Protein AF-0000000069346649 (afdb_homodimer)

pLDDT: mean 75.18, std 21.99, range [25.55, 97.0]

Solvent-accessible surface area (backbone atoms only — not comparable to full-atom values): 15909 Å² total; per-residue (Å²): 126,80,83,67,72,72,70,45,47,50,59,25,53,34,49,29,40,44,29,67,85,64,37,27,66,58,49,54,51,37,40,31,61,28,63,62,34,42,78,76,46,72,42,56,47,71,78,67,89,80,93,86,70,76,70,46,34,62,34,32,37,29,35,33,58,76,24,56,41,35,35,14,26,54,66,65,75,69,62,72,75,67,60,56,59,46,14,68,19,31,45,32,36,36,33,36,19,58,38,47,68,60,36,50,50,34,27,40,72,54,55,27,41,78,41,81,71,71,42,74,45,101,80,18,30,29,41,32,33,29,40,86,68,34,42,34,36,38,38,29,23,48,88,52,69,33,75,66,75,74,127,126,80,83,68,72,73,70,45,46,50,59,24,55,32,48,29,39,44,29,67,85,65,35,28,64,58,50,53,51,37,40,30,61,27,64,60,34,40,77,76,47,74,42,56,46,72,77,66,90,81,91,84,70,76,67,46,35,63,34,32,36,29,35,34,57,75,25,57,40,35,35,14,28,54,64,64,74,70,61,74,74,68,60,58,59,47,14,68,20,28,45,32,35,38,33,37,18,59,37,47,67,60,36,52,51,34,26,40,73,54,56,28,40,78,42,80,71,69,44,74,46,101,82,21,28,29,40,32,33,30,39,89,67,34,40,34,36,37,36,28,25,48,91,53,68,33,74,68,75,76,126

Secondary structure (DSSP, 8-state):
---------EEEEEEEEEESTT-HHHHHHHHHHHH--EEEEEEE----SSSSS---EEEEEEEETTEEEEEEE--S-S-S--------S-EEEEEEES-HHHHHHHHHHHT-EE-S--EEETTEEEEEEE-TTS-EEEEEESSS-------/---------EEEEEEEEEESTT-HHHHHHHHHHHH--EEEEEEE----SSSSS---EEEEEEEETTEEEEEEE--S-S-S--------S-EEEEEEES-HHHHHHHHHHHT-EE-S--EEETTEEEEEEE-TTS-EEEEEESSS-------

InterPro domains:
  IPR029068 Glyoxalase/Bleomycin resistance protein/Dihydroxybiphenyl dioxygenase [G3DSA:3.10.180.10] (10-150)
  IPR029068 Glyoxalase/Bleomycin resistance protein/Dihydroxybiphenyl dioxygenase [SSF54593] (23-141)
  IPR037523 Vicinal oxygen chelate (VOC), core domain [PS51819] (12-142)
  IPR054575 Glyoxalase At5g48480-like, C-terminal [PF22650] (94-137)
  IPR054576 Glyoxalase At5g48480-like, N-terminal [PF22656] (16-73)

Nearest PDB structures (foldseek):
  5umw-assembly2_B  TM=6.727E-01  e=2.384E-07  Streptomyces sp. CB03234
  6cky-assembly1_B  TM=6.755E-01  e=6.096E-07  Streptomyces uncialis
  2kjz-assembly1_B  TM=6.936E-01  e=1.659E-06  Agrobacterium fabrum str. C58
  1u69-assembly1_A  TM=6.963E-01  e=4.516E-06  Pseudomonas aeruginosa PAO1
  1bh5-assembly1_B  TM=5.989E-01  e=3.561E-05  Homo sapiens

Structure (mmCIF, N/CA/C/O backbone):
data_AF-0000000069346649-model_v1
#
loop_
_entity.id
_entity.type
_entity.pdbx_description
1 polymer '(wild Malaysian banana) hypothetical protein'
#
loop_
_atom_site.group_PDB
_atom_site.id
_atom_site.type_symbol
_atom_site.label_atom_id
_atom_site.label_alt_id
_atom_site.label_comp_id
_atom_site.label_asym_id
_atom_site.label_entity_id
_atom_site.label_seq_id
_atom_site.pdbx_PDB_ins_code
_atom_site.Cartn_x
_atom_site.Cartn_y
_atom_site.Cartn_z
_atom_site.occupancy
_atom_site.B_iso_or_equiv
_atom_site.auth_seq_id
_atom_site.auth_comp_id
_atom_site.auth_asym_id
_atom_site.auth_atom_id
_atom_site.pdbx_PDB_model_num
ATOM 1 N N . MET A 1 1 ? 25.672 -4.797 -25.578 1 25.55 1 MET A N 1
ATOM 2 C CA . MET A 1 1 ? 25.125 -5.742 -24.609 1 25.55 1 MET A CA 1
ATOM 3 C C . MET A 1 1 ? 23.672 -5.402 -24.281 1 25.55 1 MET A C 1
ATOM 5 O O . MET A 1 1 ? 23.328 -4.23 -24.109 1 25.55 1 MET A O 1
ATOM 9 N N . ALA A 1 2 ? 22.688 -5.988 -24.906 1 30.97 2 ALA A N 1
ATOM 10 C CA . ALA A 1 2 ? 21.266 -5.68 -24.891 1 30.97 2 ALA A CA 1
ATOM 11 C C . ALA A 1 2 ? 20.781 -5.391 -23.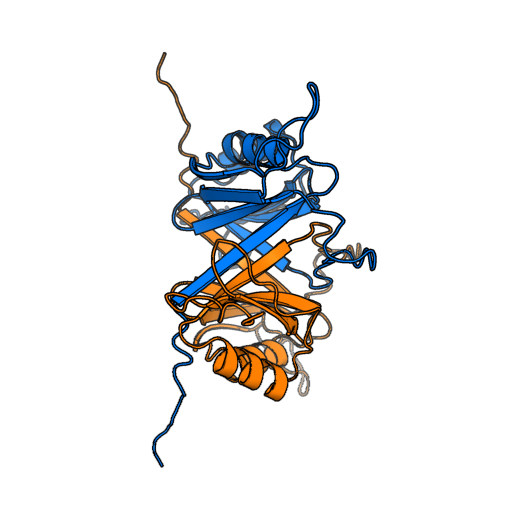484 1 30.97 2 ALA A C 1
ATOM 13 O O . ALA A 1 2 ? 21.109 -6.125 -22.547 1 30.97 2 ALA A O 1
ATOM 14 N N . ASP A 1 3 ? 21.047 -4.301 -22.969 1 33.47 3 ASP A N 1
ATOM 15 C CA . ASP A 1 3 ? 20.609 -3.76 -21.688 1 33.47 3 ASP A CA 1
ATOM 16 C C . ASP A 1 3 ? 19.25 -4.328 -21.297 1 33.47 3 ASP A C 1
ATOM 18 O O . ASP A 1 3 ? 18.219 -3.953 -21.875 1 33.47 3 ASP A O 1
ATOM 22 N N . GLU A 1 4 ? 19 -5.633 -21.547 1 37.34 4 GLU A N 1
ATOM 23 C CA . GLU A 1 4 ? 17.984 -6.66 -21.391 1 37.34 4 GLU A CA 1
ATOM 24 C C . GLU A 1 4 ? 17.141 -6.402 -20.141 1 37.34 4 GLU A C 1
ATOM 26 O O . GLU A 1 4 ? 17.5 -6.812 -19.047 1 37.34 4 GLU A O 1
ATOM 31 N N . THR A 1 5 ? 17.016 -5.242 -19.672 1 43.72 5 THR A N 1
ATOM 32 C CA . THR A 1 5 ? 16.062 -4.879 -18.625 1 43.72 5 THR A CA 1
ATOM 33 C C . THR A 1 5 ? 14.766 -5.66 -18.781 1 43.72 5 THR A C 1
ATOM 35 O O . THR A 1 5 ? 14.008 -5.438 -19.734 1 43.72 5 THR A O 1
ATOM 38 N N . ALA A 1 6 ? 14.773 -6.98 -18.938 1 47.34 6 ALA A N 1
ATOM 39 C CA . ALA A 1 6 ? 13.711 -7.977 -18.984 1 47.34 6 ALA A CA 1
ATOM 40 C C . ALA A 1 6 ? 12.422 -7.438 -18.375 1 47.34 6 ALA A C 1
ATOM 42 O O . ALA A 1 6 ? 12.367 -7.164 -17.172 1 47.34 6 ALA A O 1
ATOM 43 N N . THR A 1 7 ? 11.828 -6.656 -19.109 1 55.28 7 THR A N 1
ATOM 44 C CA . THR A 1 7 ? 10.539 -6.027 -18.844 1 55.28 7 THR A CA 1
ATOM 45 C C . THR A 1 7 ? 9.531 -7.047 -18.328 1 55.28 7 THR A C 1
ATOM 47 O O . THR A 1 7 ? 9.203 -8.016 -19.016 1 55.28 7 THR A O 1
ATOM 50 N N . THR A 1 8 ? 9.797 -7.641 -17.203 1 64.81 8 THR A N 1
ATOM 51 C CA . THR A 1 8 ? 8.875 -8.578 -16.578 1 64.81 8 THR A CA 1
ATOM 52 C C . THR A 1 8 ? 7.43 -8.148 -16.797 1 64.81 8 THR A C 1
ATOM 54 O O . THR A 1 8 ? 6.5 -8.93 -16.609 1 64.81 8 THR A O 1
ATOM 57 N N . GLY A 1 9 ? 7.281 -7.309 -17.859 1 83.62 9 GLY A N 1
ATOM 58 C CA . GLY A 1 9 ? 5.93 -6.883 -18.188 1 83.62 9 GLY A CA 1
ATOM 59 C C . GLY A 1 9 ? 5.062 -6.66 -16.969 1 83.62 9 GLY A C 1
ATOM 60 O O . GLY A 1 9 ? 4.023 -7.305 -16.812 1 83.62 9 GLY A O 1
ATOM 61 N N . LEU A 1 10 ? 5.523 -5.801 -16.094 1 91.25 10 LEU A N 1
ATOM 62 C CA . LEU A 1 10 ? 4.746 -5.449 -14.906 1 91.25 10 LEU A CA 1
ATOM 63 C C . LEU A 1 10 ? 3.766 -4.32 -15.219 1 91.25 10 LEU A C 1
ATOM 65 O O . LEU A 1 10 ? 4.152 -3.291 -15.781 1 91.25 10 LEU A O 1
ATOM 69 N N . LEU A 1 11 ? 2.533 -4.508 -14.961 1 90.25 11 LEU A N 1
ATOM 70 C CA . LEU A 1 11 ? 1.5 -3.52 -15.258 1 90.25 11 LEU A CA 1
ATOM 71 C C . LEU A 1 11 ? 1.362 -2.521 -14.109 1 90.25 11 LEU A C 1
ATOM 73 O O . LEU A 1 11 ? 1.075 -1.344 -14.336 1 90.25 11 LEU A O 1
ATOM 77 N N . GLY A 1 12 ? 1.514 -2.908 -12.898 1 94.44 12 GLY A N 1
ATOM 78 C CA . GLY A 1 12 ? 1.348 -2.107 -11.695 1 94.44 12 GLY A CA 1
ATOM 79 C C . GLY A 1 12 ? 0.941 -2.928 -10.484 1 94.44 12 GLY A C 1
ATOM 80 O O . GLY A 1 12 ? 0.841 -4.156 -10.57 1 94.44 12 GLY A O 1
ATOM 81 N N . PHE A 1 13 ? 0.792 -2.25 -9.383 1 94.75 13 PHE A N 1
ATOM 82 C CA . PHE A 1 13 ? 0.374 -2.965 -8.18 1 94.75 13 PHE A CA 1
ATOM 83 C C . PHE A 1 13 ? -0.635 -2.145 -7.391 1 94.75 13 PHE A C 1
ATOM 85 O O . PHE A 1 13 ? -0.784 -0.942 -7.617 1 94.75 13 PHE A O 1
ATOM 92 N N . LYS A 1 14 ? -1.307 -2.83 -6.566 1 94.56 14 LYS A N 1
ATOM 93 C CA . LYS A 1 14 ? -2.271 -2.215 -5.656 1 94.56 14 LYS A CA 1
ATOM 94 C C . LYS A 1 14 ? -2.137 -2.781 -4.246 1 94.56 14 LYS A C 1
ATOM 96 O O . LYS A 1 14 ? -1.899 -3.979 -4.074 1 94.56 14 LYS A O 1
ATOM 101 N N . PRO A 1 15 ? -2.252 -1.872 -3.268 1 94.44 15 PRO A N 1
ATOM 102 C CA . PRO A 1 15 ? -2.311 -2.406 -1.904 1 94.44 15 PRO A CA 1
ATOM 103 C C . PRO A 1 15 ? -3.551 -3.262 -1.658 1 94.44 15 PRO A C 1
ATOM 105 O O . PRO A 1 15 ? -4.633 -2.945 -2.162 1 94.44 15 PRO A O 1
ATOM 108 N N . GLN A 1 16 ? -3.305 -4.316 -0.924 1 91.12 16 GLN A N 1
ATOM 109 C CA . GLN A 1 16 ? -4.375 -5.211 -0.504 1 91.12 16 GLN A CA 1
ATOM 110 C C . GLN A 1 16 ? -4.441 -5.32 1.017 1 91.12 16 GLN A C 1
ATOM 112 O O . GLN A 1 16 ? -3.455 -5.691 1.659 1 91.12 16 GLN A O 1
ATOM 117 N N . LEU A 1 17 ? -5.559 -4.961 1.5 1 90.44 17 LEU A N 1
ATOM 118 C CA . LEU A 1 17 ? -5.801 -5.066 2.936 1 90.44 17 LEU A CA 1
ATOM 119 C C . LEU A 1 17 ? -6.535 -6.359 3.271 1 90.44 17 LEU A C 1
ATOM 121 O O . LEU A 1 17 ? -7.633 -6.602 2.77 1 90.44 17 LEU A O 1
ATOM 125 N N . VAL A 1 18 ? -5.902 -7.148 4.066 1 86.31 18 VAL A N 1
ATOM 126 C CA . VAL A 1 18 ? -6.516 -8.383 4.539 1 86.31 18 VAL A CA 1
ATOM 127 C C . VAL A 1 18 ? -7.008 -8.203 5.973 1 86.31 18 VAL A C 1
ATOM 129 O O . VAL A 1 18 ? -6.207 -7.996 6.887 1 86.31 18 VAL A O 1
ATOM 132 N N . VAL A 1 19 ? -8.281 -8.258 6.105 1 84.69 19 VAL A N 1
ATOM 133 C CA . VAL A 1 19 ? -8.875 -7.957 7.402 1 84.69 19 VAL A CA 1
ATOM 134 C C . VAL A 1 19 ? -9.328 -9.25 8.07 1 84.69 19 VAL A C 1
ATOM 136 O O . VAL A 1 19 ? -9.922 -10.117 7.422 1 84.69 19 VAL A O 1
ATOM 139 N N . PRO A 1 20 ? -8.992 -9.367 9.32 1 76.12 20 PRO A N 1
ATOM 140 C CA . PRO A 1 20 ? -9.477 -10.547 10.039 1 76.12 20 PRO A CA 1
ATOM 141 C C . PRO A 1 20 ? -10.938 -10.422 10.461 1 76.12 20 PRO A C 1
ATOM 143 O O . PRO A 1 20 ? -11.484 -9.32 10.516 1 76.12 20 PRO A O 1
ATOM 146 N N . GLY A 1 21 ? -11.594 -11.586 10.742 1 71.69 21 GLY A N 1
ATOM 147 C CA . GLY A 1 21 ? -12.898 -11.641 11.383 1 71.69 21 GLY A CA 1
ATOM 148 C C . GLY A 1 21 ? -14.039 -11.305 10.445 1 71.69 21 GLY A C 1
ATOM 149 O O . GLY A 1 21 ? -15.086 -10.812 10.891 1 71.69 21 GLY A O 1
ATOM 150 N N . MET A 1 22 ? -13.766 -11.477 9.18 1 73.5 22 MET A N 1
ATOM 151 C CA . MET A 1 22 ? -14.812 -11.234 8.195 1 73.5 22 MET A CA 1
ATOM 152 C C . MET A 1 22 ? -15.297 -9.789 8.266 1 73.5 22 MET A C 1
ATOM 154 O O . MET A 1 22 ? -16.5 -9.539 8.25 1 73.5 22 MET A O 1
ATOM 158 N N . LYS A 1 23 ? -14.367 -8.906 8.461 1 84.75 23 LYS A N 1
ATOM 159 C CA . LYS A 1 23 ? -14.703 -7.492 8.625 1 84.75 23 LYS A CA 1
ATOM 160 C C . LYS A 1 23 ? -14.398 -6.707 7.352 1 84.75 23 LYS A C 1
ATOM 162 O O . LYS A 1 23 ? -14.289 -5.48 7.383 1 84.75 23 LYS A O 1
ATOM 167 N N . ALA A 1 24 ? -14.281 -7.387 6.285 1 90 24 ALA A N 1
ATOM 168 C CA . ALA A 1 24 ? -14 -6.691 5.031 1 90 24 ALA A CA 1
ATOM 169 C C . ALA A 1 24 ? -15.125 -5.723 4.68 1 90 24 ALA A C 1
ATOM 171 O O . ALA A 1 24 ? -14.875 -4.625 4.18 1 90 24 ALA A O 1
ATOM 172 N N . GLU A 1 25 ? -16.281 -6.172 4.949 1 92.19 25 GLU A N 1
ATOM 173 C CA . GLU A 1 25 ? -17.438 -5.301 4.684 1 92.19 25 GLU A CA 1
ATOM 174 C C . GLU A 1 25 ? -17.359 -4.023 5.516 1 92.19 25 GLU A C 1
ATOM 176 O O . GLU A 1 25 ? -17.625 -2.93 5.012 1 92.19 25 GLU A O 1
ATOM 181 N N . VAL A 1 26 ? -17.062 -4.164 6.73 1 93.38 26 VAL A N 1
ATOM 182 C CA . VAL A 1 26 ? -16.922 -3.021 7.625 1 93.38 26 VAL A CA 1
ATOM 183 C C . VAL A 1 26 ? -15.82 -2.098 7.117 1 93.38 26 VAL A C 1
ATOM 185 O O . VAL A 1 26 ? -15.961 -0.873 7.148 1 93.38 26 VAL A O 1
ATOM 188 N N . ALA A 1 27 ? -14.789 -2.648 6.676 1 93.88 27 ALA A N 1
ATOM 189 C CA . ALA A 1 27 ? -13.695 -1.861 6.121 1 93.88 27 ALA A CA 1
ATOM 190 C C . ALA A 1 27 ? -14.148 -1.075 4.895 1 93.88 27 ALA A C 1
ATOM 192 O O . ALA A 1 27 ? -13.82 0.105 4.75 1 93.88 27 ALA A O 1
ATOM 193 N N . VAL A 1 28 ? -14.859 -1.746 4.023 1 95.56 28 VAL A N 1
ATOM 194 C CA . VAL A 1 28 ? -15.367 -1.086 2.824 1 95.56 28 VAL A CA 1
ATOM 195 C C . VAL A 1 28 ? -16.203 0.127 3.219 1 95.56 28 VAL A C 1
ATOM 197 O O . VAL A 1 28 ? -16.031 1.215 2.664 1 95.56 28 VAL A O 1
ATOM 200 N N . GLN A 1 29 ? -17 -0.056 4.184 1 96.06 29 GLN A N 1
ATOM 201 C CA . GLN A 1 29 ? -17.859 1.029 4.637 1 96.06 29 GLN A CA 1
ATOM 202 C C . GLN A 1 29 ? -17.047 2.156 5.262 1 96.06 29 GLN A C 1
ATOM 204 O O . GLN A 1 29 ? -17.344 3.334 5.059 1 96.06 29 GLN A O 1
ATOM 209 N N . PHE A 1 30 ? -16.125 1.833 5.965 1 95.69 30 PHE A N 1
ATOM 210 C CA . PHE A 1 30 ? -15.242 2.84 6.547 1 95.69 30 PHE A CA 1
ATOM 211 C C . PHE A 1 30 ? -14.602 3.689 5.457 1 95.69 30 PHE A C 1
ATOM 213 O O . PHE A 1 30 ? -14.594 4.918 5.543 1 95.69 30 PHE A O 1
ATOM 220 N N . TYR A 1 31 ? -14.016 3.043 4.434 1 96.88 31 TYR A N 1
ATOM 221 C CA . TYR A 1 31 ? -13.289 3.766 3.396 1 96.88 31 TYR A CA 1
ATOM 222 C C . TYR A 1 31 ? -14.234 4.629 2.566 1 96.88 31 TYR A C 1
ATOM 224 O O . TYR A 1 31 ? -13.844 5.691 2.076 1 96.88 31 TYR A O 1
ATOM 232 N N . LYS A 1 32 ? -15.422 4.176 2.395 1 96.31 32 LYS A N 1
ATOM 233 C CA . LYS A 1 32 ? -16.422 5.023 1.754 1 96.31 32 LYS A CA 1
ATOM 234 C C . LYS A 1 32 ? -16.688 6.281 2.578 1 96.31 32 LYS A C 1
ATOM 236 O O . LYS A 1 32 ? -16.703 7.391 2.039 1 96.31 32 LYS A O 1
ATOM 241 N N . ALA A 1 33 ? -16.812 6.102 3.82 1 95.81 33 ALA A N 1
ATOM 242 C CA . ALA A 1 33 ? -17.141 7.203 4.723 1 95.81 33 ALA A CA 1
ATOM 243 C C . ALA A 1 33 ? -15.945 8.125 4.926 1 95.81 33 ALA A C 1
ATOM 245 O O . ALA A 1 33 ? -16.078 9.352 4.918 1 95.81 33 ALA A O 1
ATOM 246 N N . ALA A 1 34 ? -14.812 7.594 5.117 1 95.81 34 ALA A N 1
ATOM 247 C CA . ALA A 1 34 ? -13.625 8.359 5.492 1 95.81 34 ALA A CA 1
ATOM 248 C C . ALA A 1 34 ? -13.008 9.047 4.277 1 95.81 34 ALA A C 1
ATOM 250 O O . ALA A 1 34 ? -12.578 10.203 4.359 1 95.81 34 ALA A O 1
ATOM 251 N N . PHE A 1 35 ? -12.961 8.312 3.139 1 96.06 35 PHE A N 1
ATOM 252 C CA . PHE A 1 35 ? -12.172 8.812 2.016 1 96.06 35 PHE A CA 1
ATOM 253 C C . PHE A 1 35 ? -13.023 8.891 0.752 1 96.06 35 PHE A C 1
ATOM 255 O O . PHE A 1 35 ? -12.508 9.141 -0.337 1 96.06 35 PHE A O 1
ATOM 262 N N . GLY A 1 36 ? -14.273 8.656 0.86 1 94.62 36 GLY A N 1
ATOM 263 C CA . GLY A 1 36 ? -15.133 8.695 -0.31 1 94.62 36 GLY A CA 1
ATOM 264 C C . GLY A 1 36 ? -14.812 7.613 -1.325 1 94.62 36 GLY A C 1
ATOM 265 O O . GLY A 1 36 ? -14.93 7.836 -2.533 1 94.62 36 GLY A O 1
ATOM 266 N N . ALA A 1 37 ? -14.375 6.512 -0.837 1 96.25 37 ALA A N 1
ATOM 267 C CA . ALA A 1 37 ? -14.016 5.402 -1.715 1 96.25 37 ALA A CA 1
ATOM 268 C C . ALA A 1 37 ? -15.219 4.918 -2.516 1 96.25 37 ALA A C 1
ATOM 270 O O . ALA A 1 37 ? -16.328 4.84 -1.987 1 96.25 37 ALA A O 1
ATOM 271 N N . LYS A 1 38 ? -14.961 4.609 -3.793 1 96.12 38 LYS A N 1
ATOM 272 C CA . LYS A 1 38 ? -15.969 3.996 -4.66 1 96.12 38 LYS A CA 1
ATOM 273 C C . LYS A 1 38 ? -15.672 2.516 -4.883 1 96.12 38 LYS A C 1
ATOM 275 O O . LYS A 1 38 ? -14.555 2.15 -5.273 1 96.12 38 LYS A O 1
ATOM 280 N N . GLU A 1 39 ? -16.641 1.713 -4.652 1 95.44 39 GLU A N 1
ATOM 281 C CA . GLU A 1 39 ? -16.484 0.281 -4.895 1 95.44 39 GLU A CA 1
ATOM 282 C C . GLU A 1 39 ? -16.672 -0.056 -6.367 1 95.44 39 GLU A C 1
ATOM 284 O O . GLU A 1 39 ? -17.766 0.157 -6.918 1 95.44 39 GLU A O 1
ATOM 289 N N . LEU A 1 40 ? -15.703 -0.597 -6.996 1 94.94 40 LEU A N 1
ATOM 290 C CA . LEU A 1 40 ? -15.758 -0.885 -8.43 1 94.94 40 LEU A CA 1
ATOM 291 C C . LEU A 1 40 ? -16.219 -2.316 -8.672 1 94.94 40 LEU A C 1
ATOM 293 O O . LEU A 1 40 ? -16.922 -2.584 -9.648 1 94.94 40 LEU A O 1
ATOM 297 N N . ARG A 1 41 ? -15.703 -3.207 -7.922 1 91.81 41 ARG A N 1
ATOM 298 C CA . ARG A 1 41 ? -16 -4.629 -8.062 1 91.81 41 ARG A CA 1
ATOM 299 C C . ARG A 1 41 ? -15.891 -5.348 -6.723 1 91.81 41 ARG A C 1
ATOM 301 O O . ARG A 1 41 ? -15.148 -4.914 -5.84 1 91.81 41 ARG A O 1
ATOM 308 N N . ARG A 1 42 ? -16.688 -6.371 -6.648 1 90.19 42 ARG A N 1
ATOM 309 C CA . ARG A 1 42 ? -16.641 -7.215 -5.457 1 90.19 42 ARG A CA 1
ATOM 310 C C . ARG A 1 42 ? -16.875 -8.68 -5.82 1 90.19 42 ARG A C 1
ATOM 312 O O . ARG A 1 42 ? -17.703 -8.992 -6.684 1 90.19 42 ARG A O 1
ATOM 319 N N . VAL A 1 43 ? -16.016 -9.484 -5.273 1 81.69 43 VAL A N 1
ATOM 320 C CA . VAL A 1 43 ? -16.203 -10.93 -5.375 1 81.69 43 VAL A CA 1
ATOM 321 C C . VAL A 1 43 ? -16.438 -11.516 -3.99 1 81.69 43 VAL A C 1
ATOM 323 O O . VAL A 1 43 ? -15.648 -11.305 -3.07 1 81.69 43 VAL A O 1
ATOM 326 N N . ALA A 1 44 ? -17.516 -12.109 -3.902 1 77.56 44 ALA A N 1
ATOM 327 C CA . ALA A 1 44 ? -17.875 -12.734 -2.629 1 77.56 44 ALA A CA 1
ATOM 328 C C . ALA A 1 44 ? -17.906 -14.258 -2.758 1 77.56 44 ALA A C 1
ATOM 330 O O . ALA A 1 44 ? -18.109 -14.789 -3.852 1 77.56 44 ALA A O 1
ATOM 331 N N . HIS A 1 45 ? -17.219 -14.914 -1.809 1 69.06 45 HIS A N 1
ATOM 332 C CA . HIS A 1 45 ? -17.344 -16.359 -1.802 1 69.06 45 HIS A CA 1
ATOM 333 C C . HIS A 1 45 ? -18.797 -16.812 -1.878 1 69.06 45 HIS A C 1
ATOM 335 O O . HIS A 1 45 ? -19.656 -16.25 -1.179 1 69.06 45 HIS A O 1
ATOM 341 N N . PRO A 1 46 ? -18.906 -17.672 -3.018 1 57.78 46 PRO A N 1
ATOM 342 C CA . PRO A 1 46 ? -20.281 -18.156 -3.072 1 57.78 46 PRO A CA 1
ATOM 343 C C . PRO A 1 46 ? -20.766 -18.703 -1.731 1 57.78 46 PRO A C 1
ATOM 345 O O . PRO A 1 46 ? -19.953 -19.062 -0.879 1 57.78 46 PRO A O 1
ATOM 348 N N . LYS A 1 47 ? -22.062 -18.812 -1.567 1 51.09 47 LYS A N 1
ATOM 349 C CA . LYS A 1 47 ? -22.859 -19.266 -0.422 1 51.09 47 LYS A CA 1
ATOM 350 C C . LYS A 1 47 ? -22.25 -20.516 0.197 1 51.09 47 LYS A C 1
ATOM 352 O O . LYS A 1 47 ? -22.109 -21.547 -0.474 1 51.09 47 LYS A O 1
ATOM 357 N N . ARG A 1 48 ? -21.062 -20.688 1.039 1 47.91 48 ARG A N 1
ATOM 358 C CA . ARG A 1 48 ? -21.281 -21.906 1.791 1 47.91 48 ARG A CA 1
ATOM 359 C C . ARG A 1 48 ? -22.781 -22.172 1.979 1 47.91 48 ARG A C 1
ATOM 361 O O . ARG A 1 48 ? -23.594 -21.25 1.909 1 47.91 48 ARG A O 1
ATOM 368 N N . LYS A 1 49 ? -23.109 -23.5 2.275 1 42.38 49 LYS A N 1
ATOM 369 C CA . LYS A 1 49 ? -24.469 -23.953 2.494 1 42.38 49 LYS A CA 1
ATOM 370 C C . LYS A 1 49 ? -25.312 -22.875 3.189 1 42.38 49 LYS A C 1
ATOM 372 O O . LYS A 1 49 ? -26.422 -22.562 2.756 1 42.38 49 LYS A O 1
ATOM 377 N N . ALA A 1 50 ? -25.422 -23.047 4.617 1 39.5 50 ALA A N 1
ATOM 378 C CA . ALA A 1 50 ? -26.578 -22.703 5.453 1 39.5 50 ALA A CA 1
ATOM 379 C C . ALA A 1 50 ? -26.75 -21.188 5.551 1 39.5 50 ALA A C 1
ATOM 381 O O . ALA A 1 50 ? -25.812 -20.438 5.316 1 39.5 50 ALA A O 1
ATOM 382 N N . GLU A 1 51 ? -27.703 -20.516 6.316 1 42.22 51 GLU A N 1
ATOM 383 C CA . GLU A 1 51 ? -28.469 -19.328 6.66 1 42.22 51 GLU A CA 1
ATOM 384 C C . GLU A 1 51 ? -27.578 -18.109 6.832 1 42.22 51 GLU A C 1
ATOM 386 O O . GLU A 1 51 ? -27.922 -17.016 6.426 1 42.22 51 GLU A O 1
ATOM 391 N N . GLN A 1 52 ? -26.844 -17.781 8.039 1 44.06 52 GLN A N 1
ATOM 392 C CA . GLN A 1 52 ? -26.672 -16.594 8.883 1 44.06 52 GLN A CA 1
ATOM 393 C C . GLN A 1 52 ? -25.375 -15.867 8.547 1 44.06 52 GLN A C 1
ATOM 395 O O . GLN A 1 52 ? -25.109 -14.797 9.094 1 44.06 52 GLN A O 1
ATOM 400 N N . GLU A 1 53 ? -24.328 -16.438 7.863 1 52.88 53 GLU A N 1
ATOM 401 C CA . GLU A 1 53 ? -23.078 -15.703 8.016 1 52.88 53 GLU A CA 1
ATOM 402 C C . GLU A 1 53 ? -22.766 -14.867 6.777 1 52.88 53 GLU A C 1
ATOM 404 O O . GLU A 1 53 ? -23.172 -15.219 5.668 1 52.88 53 GLU A O 1
ATOM 409 N N . LEU A 1 54 ? -22.672 -13.57 6.922 1 56.69 54 LEU A N 1
ATOM 410 C CA . LEU A 1 54 ? -22.312 -12.617 5.879 1 56.69 54 LEU A CA 1
ATOM 411 C C . LEU A 1 54 ? -21.312 -13.227 4.902 1 56.69 54 LEU A C 1
ATOM 413 O O . LEU A 1 54 ? -20.422 -13.977 5.309 1 56.69 54 LEU A O 1
ATOM 417 N N . PRO A 1 55 ? -21.672 -13.195 3.645 1 67 55 PRO A N 1
ATOM 418 C CA . PRO A 1 55 ? -20.75 -13.742 2.637 1 67 55 PRO A CA 1
ATOM 419 C C . PRO A 1 55 ? -19.344 -13.188 2.756 1 67 55 PRO A C 1
ATOM 421 O O . PRO A 1 55 ? -19.156 -12 3.033 1 67 55 PRO A O 1
ATOM 424 N N . LEU A 1 56 ? -18.406 -14.07 2.957 1 76.19 56 LEU A N 1
ATOM 425 C CA . LEU A 1 56 ? -17 -13.695 2.973 1 76.19 56 LEU A CA 1
ATOM 426 C C . LEU A 1 56 ? -16.625 -12.953 1.695 1 76.19 56 LEU A C 1
ATOM 428 O O . LEU A 1 56 ? -17.016 -13.352 0.599 1 76.19 56 LEU A O 1
ATOM 432 N N . ILE A 1 57 ? -16.141 -11.805 1.867 1 81.81 57 ILE A N 1
ATOM 433 C CA . ILE A 1 57 ? -15.641 -11.039 0.731 1 81.81 57 ILE A CA 1
ATOM 434 C C . ILE A 1 57 ? -14.266 -11.562 0.323 1 81.81 57 ILE A C 1
ATOM 436 O O . ILE A 1 57 ? -13.297 -11.453 1.082 1 81.81 57 ILE A O 1
ATOM 440 N N . LEU A 1 58 ? -14.25 -12.156 -0.797 1 79.06 58 LEU A N 1
ATOM 441 C CA . LEU A 1 58 ? -12.977 -12.625 -1.34 1 79.06 58 LEU A CA 1
ATOM 442 C C . LEU A 1 58 ? -12.102 -11.445 -1.774 1 79.06 58 LEU A C 1
ATOM 444 O O . LEU A 1 58 ? -10.891 -11.453 -1.546 1 79.06 58 LEU A O 1
ATOM 448 N N . SER A 1 59 ? -12.789 -10.477 -2.396 1 85.88 59 SER A N 1
ATOM 449 C CA . SER A 1 59 ? -12.055 -9.289 -2.807 1 85.88 59 SER A CA 1
ATOM 450 C C . SER A 1 59 ? -13.008 -8.141 -3.146 1 85.88 59 SER A C 1
ATOM 452 O O . SER A 1 59 ? -13.984 -8.336 -3.875 1 85.88 59 SER A O 1
ATOM 454 N N . ALA A 1 60 ? -12.844 -7.094 -2.602 1 92.94 60 ALA A N 1
ATOM 455 C CA . ALA A 1 60 ? -13.5 -5.844 -2.973 1 92.94 60 ALA A CA 1
ATOM 456 C C . ALA A 1 60 ? -12.484 -4.812 -3.457 1 92.94 60 ALA A C 1
ATOM 458 O O . ALA A 1 60 ? -11.492 -4.547 -2.779 1 92.94 60 ALA A O 1
ATOM 459 N N . GLU A 1 61 ? -12.742 -4.316 -4.621 1 95.44 61 GLU A N 1
ATOM 460 C CA . GLU A 1 61 ? -11.859 -3.293 -5.172 1 95.44 61 GLU A CA 1
ATOM 461 C C . GLU A 1 61 ? -12.453 -1.898 -4.988 1 95.44 61 GLU A C 1
ATOM 463 O O . GLU A 1 61 ? -13.547 -1.612 -5.48 1 95.44 61 GLU A O 1
ATOM 468 N N . LEU A 1 62 ? -11.672 -1.027 -4.316 1 96.94 62 LEU A N 1
ATOM 469 C CA . LEU A 1 62 ? -12.094 0.337 -4.027 1 96.94 62 LEU A CA 1
ATOM 470 C C . LEU A 1 62 ? -11.227 1.348 -4.77 1 96.94 62 LEU A C 1
ATOM 472 O O . LEU A 1 62 ? -10.008 1.177 -4.859 1 96.94 62 LEU A O 1
ATOM 476 N N . LYS A 1 63 ? -11.906 2.346 -5.289 1 96.75 63 LYS A N 1
ATOM 477 C CA . LYS A 1 63 ? -11.195 3.449 -5.926 1 96.75 63 LYS A CA 1
ATOM 478 C C . LYS A 1 63 ? -11.211 4.691 -5.039 1 96.75 63 LYS A C 1
ATOM 480 O O . LYS A 1 63 ? -12.266 5.125 -4.586 1 96.75 63 LYS A O 1
ATOM 485 N N . ILE A 1 64 ? -10.062 5.223 -4.688 1 95.81 64 ILE A N 1
ATOM 486 C CA . ILE A 1 64 ? -9.875 6.469 -3.953 1 95.81 64 ILE A CA 1
ATOM 487 C C . ILE A 1 64 ? -9.031 7.434 -4.781 1 95.81 64 ILE A C 1
ATOM 489 O O . ILE A 1 64 ? -7.828 7.227 -4.949 1 95.81 64 ILE A O 1
ATOM 493 N N . GLY A 1 65 ? -9.656 8.531 -5.262 1 93.69 65 GLY A N 1
ATOM 494 C CA . GLY A 1 65 ? -8.945 9.328 -6.25 1 93.69 65 GLY A CA 1
ATOM 495 C C . GLY A 1 65 ? -8.516 8.531 -7.469 1 93.69 65 GLY A C 1
ATOM 496 O O . GLY A 1 65 ? -9.344 7.887 -8.117 1 93.69 65 GLY A O 1
ATOM 497 N N . SER A 1 66 ? -7.273 8.555 -7.742 1 93.75 66 SER A N 1
ATOM 498 C CA . SER A 1 66 ? -6.754 7.824 -8.891 1 93.75 66 SER A CA 1
ATOM 499 C C . SER A 1 66 ? -6.164 6.48 -8.469 1 93.75 66 SER A C 1
ATOM 501 O O . SER A 1 66 ? -5.648 5.734 -9.305 1 93.75 66 SER A O 1
ATOM 503 N N . SER A 1 67 ? -6.188 6.145 -7.273 1 96 67 SER A N 1
ATOM 504 C CA . SER A 1 67 ? -5.555 4.941 -6.738 1 96 67 SER A CA 1
ATOM 505 C C . SER A 1 67 ? -6.594 3.885 -6.379 1 96 67 SER A C 1
ATOM 507 O O . SER A 1 67 ? -7.785 4.18 -6.305 1 96 67 SER A O 1
ATOM 509 N N . PHE A 1 68 ? -6.117 2.623 -6.211 1 95.94 68 PHE A N 1
ATOM 510 C CA . PHE A 1 68 ? -6.996 1.489 -5.938 1 95.94 68 PHE A CA 1
ATOM 511 C C . PHE A 1 68 ? -6.547 0.747 -4.688 1 95.94 68 PHE A C 1
ATOM 513 O O . PHE A 1 68 ? -5.348 0.561 -4.465 1 95.94 68 PHE A O 1
ATOM 520 N N . LEU A 1 69 ? -7.543 0.329 -3.947 1 96.25 69 LEU A N 1
ATOM 521 C CA . LEU A 1 69 ? -7.332 -0.47 -2.744 1 96.25 69 LEU A CA 1
ATOM 522 C C . LEU A 1 69 ? -8.164 -1.746 -2.787 1 96.25 69 LEU A C 1
ATOM 524 O O . LEU A 1 69 ? -9.367 -1.7 -3.068 1 96.25 69 LEU A O 1
ATOM 528 N N . LEU A 1 70 ? -7.516 -2.877 -2.566 1 93.25 70 LEU A N 1
ATOM 529 C CA . LEU A 1 70 ? -8.227 -4.145 -2.443 1 93.25 70 LEU A CA 1
ATOM 530 C C . LEU A 1 70 ? -8.461 -4.496 -0.978 1 93.25 70 LEU A C 1
ATOM 532 O O . LEU A 1 70 ? -7.578 -4.297 -0.14 1 93.25 70 LEU A O 1
ATOM 536 N N . VAL A 1 71 ? -9.633 -4.969 -0.728 1 92.19 71 VAL A N 1
ATOM 537 C CA . VAL A 1 71 ? -9.984 -5.387 0.626 1 92.19 71 VAL A CA 1
ATOM 538 C C . VAL A 1 71 ? -10.547 -6.801 0.6 1 92.19 71 VAL A C 1
ATOM 540 O O . VAL A 1 71 ? -11.422 -7.113 -0.214 1 92.19 71 VAL A O 1
ATOM 543 N N . ASN A 1 72 ? -10.078 -7.648 1.406 1 87.56 72 ASN A N 1
ATOM 544 C CA . ASN A 1 72 ? -10.609 -9 1.493 1 87.56 72 ASN A CA 1
ATOM 545 C C . ASN A 1 72 ? -10.625 -9.508 2.934 1 87.56 72 ASN A C 1
ATOM 547 O O . ASN A 1 72 ? -9.852 -9.039 3.768 1 87.56 72 ASN A O 1
ATOM 551 N N . ASP A 1 73 ? -11.531 -10.461 3.119 1 83.88 73 ASP A N 1
ATOM 552 C CA . ASP A 1 73 ? -11.523 -11.195 4.383 1 83.88 73 ASP A CA 1
ATOM 553 C C . ASP A 1 73 ? -10.344 -12.156 4.457 1 83.88 73 ASP A C 1
ATOM 555 O O . ASP A 1 73 ? -9.883 -12.656 3.434 1 83.88 73 ASP A O 1
ATOM 559 N N . ARG A 1 74 ? -9.906 -12.211 5.688 1 75.25 74 ARG A N 1
ATOM 560 C CA . ARG A 1 74 ? -8.875 -13.227 5.871 1 75.25 74 ARG A CA 1
ATOM 561 C C . ARG A 1 74 ? -9.469 -14.633 5.758 1 75.25 74 ARG A C 1
ATOM 563 O O . ARG A 1 74 ? -10.477 -14.938 6.398 1 75.25 74 ARG A O 1
ATOM 570 N N . PHE A 1 75 ? -9.242 -15.43 4.691 1 60.47 75 PHE A N 1
ATOM 571 C CA . PHE A 1 75 ? -9.711 -16.797 4.578 1 60.47 75 PHE A CA 1
ATOM 572 C C . PHE A 1 75 ? -8.75 -17.766 5.27 1 60.47 75 PHE A C 1
ATOM 574 O O . PHE A 1 75 ? -7.535 -17.562 5.246 1 60.47 75 PHE A O 1
ATOM 581 N N . ASP A 1 76 ? -9.109 -18.359 6.473 1 49.78 76 ASP A N 1
ATOM 582 C CA . ASP A 1 76 ? -8.367 -19.344 7.25 1 49.78 76 ASP A CA 1
ATOM 583 C C . ASP A 1 76 ? -7.594 -20.297 6.332 1 49.78 76 ASP A C 1
ATOM 585 O O . ASP A 1 76 ? -6.613 -20.906 6.754 1 49.78 76 ASP A O 1
ATOM 589 N N . ASP A 1 77 ? -8.375 -21 5.387 1 42.47 77 ASP A N 1
ATOM 590 C CA . ASP A 1 77 ? -7.617 -22.156 4.895 1 42.47 77 ASP A CA 1
ATOM 591 C C . ASP A 1 77 ? -6.262 -21.719 4.336 1 42.47 77 ASP A C 1
ATOM 593 O O . ASP A 1 77 ? -5.496 -22.547 3.844 1 42.47 77 ASP A O 1
ATOM 597 N N . ALA A 1 78 ? -6.34 -20.75 3.625 1 38.88 78 ALA A N 1
ATOM 598 C CA . ALA A 1 78 ? -4.93 -20.531 3.314 1 38.88 78 ALA A CA 1
ATOM 599 C C . ALA A 1 78 ? -4.078 -20.562 4.578 1 38.88 78 ALA A C 1
ATOM 601 O O . ALA A 1 78 ? -4.359 -19.859 5.543 1 38.88 78 ALA A O 1
ATOM 602 N N . GLY A 1 79 ? -3.416 -21.938 4.855 1 36.12 79 GLY A N 1
ATOM 603 C CA . GLY A 1 79 ? -2.715 -22.531 5.98 1 36.12 79 GLY A CA 1
ATOM 604 C C . GLY A 1 79 ? -2.609 -21.594 7.176 1 36.12 79 GLY A C 1
ATOM 605 O O . GLY A 1 79 ? -2.791 -20.391 7.047 1 36.12 79 GLY A O 1
ATOM 606 N N . GLU A 1 80 ? -3 -22.328 8.508 1 34.03 80 GLU A N 1
ATOM 607 C CA . GLU A 1 80 ? -2.736 -21.969 9.906 1 34.03 80 GLU A CA 1
ATOM 608 C C . GLU A 1 80 ? -1.618 -20.938 10.008 1 34.03 80 GLU A C 1
ATOM 610 O O . GLU A 1 80 ? -1.34 -20.438 11.094 1 34.03 80 GLU A O 1
ATOM 615 N N . ASP A 1 81 ? -0.581 -21.312 9.32 1 33.62 81 ASP A N 1
ATOM 616 C CA . ASP A 1 81 ? 0.516 -20.531 9.875 1 33.62 81 ASP A CA 1
ATOM 617 C C . ASP A 1 81 ? 0.192 -19.047 9.852 1 33.62 81 ASP A C 1
ATOM 619 O O . ASP A 1 81 ? -0.045 -18.469 8.781 1 33.62 81 ASP A O 1
ATOM 623 N N . GLY A 1 82 ? -1.074 -18.641 10.477 1 37.03 82 GLY A N 1
ATOM 624 C CA . GLY A 1 82 ? -1.366 -17.375 11.133 1 37.03 82 GLY A CA 1
ATOM 625 C C . GLY A 1 82 ? -0.421 -16.25 10.734 1 37.03 82 GLY A C 1
ATOM 626 O O . GLY A 1 82 ? -0.244 -15.289 11.469 1 37.03 82 GLY A O 1
ATOM 627 N N . SER A 1 83 ? 0.52 -16.672 10.109 1 38.38 83 SER A N 1
ATOM 628 C CA . SER A 1 83 ? 1.525 -15.625 9.953 1 38.38 83 SER A CA 1
ATOM 629 C C . SER A 1 83 ? 0.911 -14.344 9.391 1 38.38 83 SER A C 1
ATOM 631 O O . SER A 1 83 ? 0.284 -14.367 8.328 1 38.38 83 SER A O 1
ATOM 633 N N . THR A 1 84 ? 0.115 -13.734 10.25 1 43.44 84 THR A N 1
ATOM 634 C CA . THR A 1 84 ? -0.175 -12.328 10 1 43.44 84 THR A CA 1
ATOM 635 C C . THR A 1 84 ? 0.567 -11.828 8.766 1 43.44 84 THR A C 1
ATOM 637 O O . THR A 1 84 ? 1.782 -12.008 8.648 1 43.44 84 THR A O 1
ATOM 640 N N . VAL A 1 85 ? 0.04 -12.352 7.633 1 46.34 85 VAL A N 1
ATOM 641 C CA . VAL A 1 85 ? 0.626 -11.555 6.562 1 46.34 85 VAL A CA 1
ATOM 642 C C . VAL A 1 85 ? 1.157 -10.242 7.133 1 46.34 85 VAL A C 1
ATOM 644 O O . VAL A 1 85 ? 0.406 -9.273 7.285 1 46.34 85 VAL A O 1
ATOM 647 N N . ALA A 1 86 ? 1.462 -10.375 8.461 1 45.78 86 ALA A N 1
ATOM 648 C CA . ALA A 1 86 ? 2.035 -9.156 9.016 1 45.78 86 ALA A CA 1
ATOM 649 C C . ALA A 1 86 ? 3.055 -8.539 8.062 1 45.78 86 ALA A C 1
ATOM 651 O O . ALA A 1 86 ? 3.992 -9.211 7.629 1 45.78 86 ALA A O 1
ATOM 652 N N . SER A 1 87 ? 2.498 -8.07 7 1 50.78 87 SER A N 1
ATOM 653 C CA . SER A 1 87 ? 3.559 -7.266 6.406 1 50.78 87 SER A CA 1
ATOM 654 C C . SER A 1 87 ? 4.383 -6.562 7.477 1 50.78 87 SER A C 1
ATOM 656 O O . SER A 1 87 ? 3.84 -5.844 8.312 1 50.78 87 SER A O 1
ATOM 658 N N . GLY A 1 88 ? 5.133 -7.414 8.172 1 47.78 88 GLY A N 1
ATOM 659 C CA . GLY A 1 88 ? 6.121 -6.773 9.023 1 47.78 88 GLY A C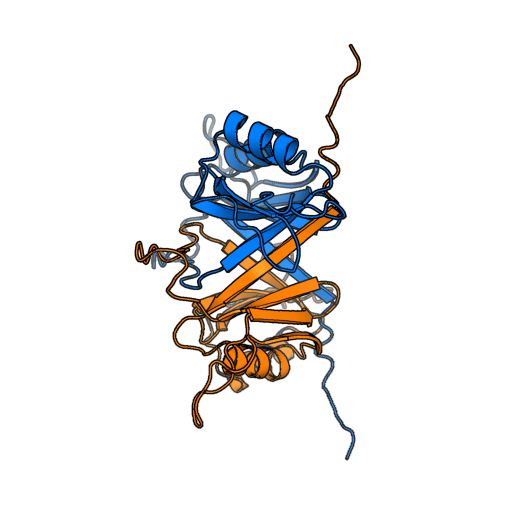A 1
ATOM 660 C C . GLY A 1 88 ? 6.621 -5.453 8.469 1 47.78 88 GLY A C 1
ATOM 661 O O . GLY A 1 88 ? 7.48 -4.805 9.07 1 47.78 88 GLY A O 1
ATOM 662 N N . GLY A 1 89 ? 6.359 -5.227 7.184 1 56.94 89 GLY A N 1
ATOM 663 C CA . GLY A 1 89 ? 7.152 -4.074 6.785 1 56.94 89 GLY A CA 1
ATOM 664 C C . GLY A 1 89 ? 6.457 -2.75 7.055 1 56.94 89 GLY A C 1
ATOM 665 O O . GLY A 1 89 ? 5.238 -2.709 7.234 1 56.94 89 GLY A O 1
ATOM 666 N N . GLY A 1 90 ? 6.852 -1.863 7.617 1 75.38 90 GLY A N 1
ATOM 667 C CA . GLY A 1 90 ? 6.641 -0.448 7.879 1 75.38 90 GLY A CA 1
ATOM 668 C C . GLY A 1 90 ? 5.98 0.282 6.727 1 75.38 90 GLY A C 1
ATOM 669 O O . GLY A 1 90 ? 6.395 1.385 6.363 1 75.38 90 GLY A O 1
ATOM 670 N N . ILE A 1 91 ? 4.777 -0.45 6.086 1 86.25 91 ILE A N 1
ATOM 671 C CA . ILE A 1 91 ? 4.105 0.238 4.988 1 86.25 91 ILE A CA 1
ATOM 672 C C . ILE A 1 91 ? 2.973 1.103 5.539 1 86.25 91 ILE A C 1
ATOM 674 O O . ILE A 1 91 ? 2.164 0.638 6.344 1 86.25 91 ILE A O 1
ATOM 678 N N . LEU A 1 92 ? 2.951 2.312 5.207 1 88.69 92 LEU A N 1
ATOM 679 C CA . LEU A 1 92 ? 1.799 3.193 5.371 1 88.69 92 LEU A CA 1
ATOM 680 C C . LEU A 1 92 ? 1.326 3.725 4.02 1 88.69 92 LEU A C 1
ATOM 682 O O . LEU A 1 92 ? 1.99 3.521 3.002 1 88.69 92 LEU A O 1
ATOM 686 N N . LEU A 1 93 ? 0.149 4.23 3.953 1 92.62 93 LEU A N 1
ATOM 687 C CA . LEU A 1 93 ? -0.398 4.789 2.723 1 92.62 93 LEU A CA 1
ATOM 688 C C . LEU A 1 93 ? -0.386 6.312 2.764 1 92.62 93 LEU A C 1
ATOM 690 O O . LEU A 1 93 ? -0.927 6.918 3.693 1 92.62 93 LEU A O 1
ATOM 694 N N . ARG A 1 94 ? 0.245 6.887 1.817 1 91.75 94 ARG A N 1
ATOM 695 C CA . ARG A 1 94 ? 0.314 8.344 1.706 1 91.75 94 ARG A CA 1
ATOM 696 C C . ARG A 1 94 ? -0.775 8.875 0.78 1 91.75 94 ARG A C 1
ATOM 698 O O . ARG A 1 94 ? -0.734 8.641 -0.43 1 91.75 94 ARG A O 1
ATOM 705 N N . LEU A 1 95 ? -1.646 9.594 1.36 1 93.88 95 LEU A N 1
ATOM 706 C CA . LEU A 1 95 ? -2.805 10.125 0.651 1 93.88 95 LEU A CA 1
ATOM 707 C C . LEU A 1 95 ? -2.631 11.617 0.365 1 93.88 95 LEU A C 1
ATOM 709 O O . LEU A 1 95 ? -2.199 12.375 1.237 1 93.88 95 LEU A O 1
ATOM 713 N N . GLU A 1 96 ? -2.893 12 -0.856 1 91.88 96 GLU A N 1
ATOM 714 C CA . GLU A 1 96 ? -2.842 13.406 -1.248 1 91.88 96 GLU A CA 1
ATOM 715 C C . GLU A 1 96 ? -4.238 14.023 -1.282 1 91.88 96 GLU A C 1
ATOM 717 O O . GLU A 1 96 ? -5.125 13.523 -1.979 1 91.88 96 GLU A O 1
ATOM 722 N N . ALA A 1 97 ? -4.32 15.133 -0.556 1 9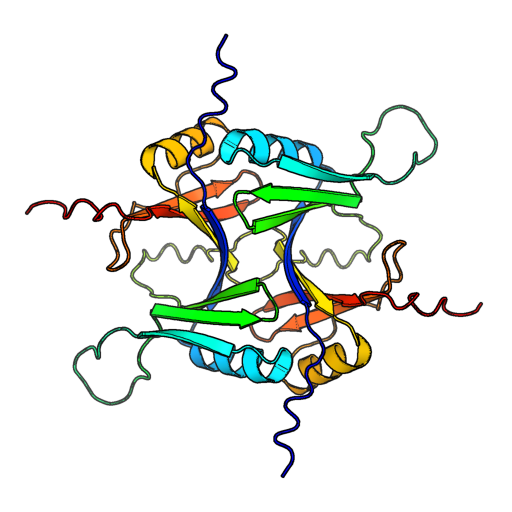1.5 97 ALA A N 1
ATOM 723 C CA . ALA A 1 97 ? -5.625 15.766 -0.419 1 91.5 97 ALA A CA 1
ATOM 724 C C . ALA A 1 97 ? -5.535 17.266 -0.689 1 91.5 97 ALA A C 1
ATOM 726 O O . ALA A 1 97 ? -4.527 17.906 -0.372 1 91.5 97 ALA A O 1
ATOM 727 N N . GLU A 1 98 ? -6.578 17.828 -1.248 1 88.31 98 GLU A N 1
ATOM 728 C CA . GLU A 1 98 ? -6.664 19.266 -1.455 1 88.31 98 GLU A CA 1
ATOM 729 C C . GLU A 1 98 ? -7 20 -0.156 1 88.31 98 GLU A C 1
ATOM 731 O O . GLU A 1 98 ? -6.543 21.125 0.072 1 88.31 98 GLU A O 1
ATOM 736 N N . ASP A 1 99 ? -7.77 19.406 0.663 1 86.62 99 ASP A N 1
ATOM 737 C CA . ASP A 1 99 ? -8.18 19.953 1.954 1 86.62 99 ASP A CA 1
ATOM 738 C C . ASP A 1 99 ? -7.836 18.984 3.088 1 86.62 99 ASP A C 1
ATOM 740 O O . ASP A 1 99 ? -8.633 18.109 3.428 1 86.62 99 ASP A O 1
ATOM 744 N N . LEU A 1 100 ? -6.719 19.203 3.664 1 89.06 100 LEU A N 1
ATOM 745 C CA . LEU A 1 100 ? -6.203 18.328 4.703 1 89.06 100 LEU A CA 1
ATOM 746 C C . LEU A 1 100 ? -7.148 18.266 5.895 1 89.06 100 LEU A C 1
ATOM 748 O O . LEU A 1 100 ? -7.492 17.188 6.379 1 89.06 100 LEU A O 1
ATOM 752 N N . ASP A 1 101 ? -7.566 19.422 6.324 1 86.94 101 ASP A N 1
ATOM 753 C CA . ASP A 1 101 ? -8.398 19.5 7.52 1 86.94 101 ASP A CA 1
ATOM 754 C C . ASP A 1 101 ? -9.711 18.75 7.328 1 86.94 101 ASP A C 1
ATOM 756 O O . ASP A 1 101 ? -10.148 18.016 8.219 1 86.94 101 ASP A O 1
ATOM 760 N N . ALA A 1 102 ? -10.25 18.922 6.238 1 90.56 102 ALA A N 1
ATOM 761 C CA . ALA A 1 102 ? -11.523 18.25 5.949 1 90.56 102 ALA A CA 1
ATOM 762 C C . ALA A 1 102 ? -11.359 16.734 5.926 1 90.56 102 ALA A C 1
ATOM 764 O O . ALA A 1 102 ? -12.195 16.016 6.469 1 90.56 102 ALA A O 1
ATOM 765 N N . VAL A 1 103 ? -10.328 16.312 5.289 1 91.75 103 VAL A N 1
ATOM 766 C CA . VAL A 1 103 ? -10.094 14.875 5.16 1 91.75 103 VAL A CA 1
ATOM 767 C C . VAL A 1 103 ? -9.805 14.273 6.531 1 91.75 103 VAL A C 1
ATOM 769 O O . VAL A 1 103 ? -10.312 13.203 6.867 1 91.75 103 VAL A O 1
ATOM 772 N N . MET A 1 104 ? -9.039 14.93 7.273 1 91.5 104 MET A N 1
ATOM 773 C CA . MET A 1 104 ? -8.727 14.461 8.617 1 91.5 104 MET A CA 1
ATOM 774 C C . MET A 1 104 ? -9.992 14.352 9.469 1 91.5 104 MET A C 1
ATOM 776 O O . MET A 1 104 ? -10.203 13.352 10.156 1 91.5 104 MET A O 1
ATOM 780 N N . LYS A 1 105 ? -10.734 15.359 9.43 1 92.88 105 LYS A N 1
ATOM 781 C CA . LYS A 1 105 ? -11.977 15.367 10.195 1 92.88 105 LYS A CA 1
ATOM 782 C C . LYS A 1 105 ? -12.898 14.227 9.781 1 92.88 105 LYS A C 1
ATOM 784 O O . LYS A 1 105 ? -13.469 13.539 10.633 1 92.88 105 LYS A O 1
ATOM 789 N N . LYS A 1 106 ? -13.047 14.016 8.555 1 94.88 106 LYS A N 1
ATOM 790 C CA . LYS A 1 106 ? -13.891 12.938 8.031 1 94.88 106 LYS A CA 1
ATOM 791 C C . LYS A 1 106 ? -13.375 11.57 8.469 1 94.88 106 LYS A C 1
ATOM 793 O O . LYS A 1 106 ? -14.156 10.695 8.844 1 94.88 106 LYS A O 1
ATOM 798 N N . ALA A 1 107 ? -12.148 11.414 8.336 1 95.25 107 ALA A N 1
ATOM 799 C CA . ALA A 1 107 ? -11.539 10.148 8.742 1 95.25 107 ALA A CA 1
ATOM 800 C C . ALA A 1 107 ? -11.789 9.875 10.219 1 95.25 107 ALA A C 1
ATOM 802 O O . ALA A 1 107 ? -12.148 8.75 10.594 1 95.25 107 ALA A O 1
ATOM 803 N N . VAL A 1 108 ? -11.578 10.844 11 1 95.56 108 VAL A N 1
ATOM 804 C CA . VAL A 1 108 ? -11.773 10.695 12.438 1 95.56 108 VAL A CA 1
ATOM 805 C C . VAL A 1 108 ? -13.25 10.43 12.742 1 95.56 108 VAL A C 1
ATOM 807 O O . VAL A 1 108 ? -13.578 9.57 13.562 1 95.56 108 VAL A O 1
ATOM 810 N N . THR A 1 109 ? -14.07 11.133 12.07 1 96.31 109 THR A N 1
ATOM 811 C CA . THR A 1 109 ? -15.508 10.938 12.242 1 96.31 109 THR A CA 1
ATOM 812 C C . THR A 1 109 ? -15.906 9.516 11.875 1 96.31 109 THR A C 1
ATOM 814 O O . THR A 1 109 ? -16.797 8.93 12.492 1 96.31 109 THR A O 1
ATOM 817 N N . ALA A 1 110 ? -15.258 8.984 10.93 1 96.19 110 ALA A N 1
ATOM 818 C CA . ALA A 1 110 ? -15.562 7.633 10.461 1 96.19 110 ALA A CA 1
ATOM 819 C C . ALA A 1 110 ? -15.008 6.582 11.406 1 96.19 110 ALA A C 1
ATOM 821 O O . ALA A 1 110 ? -15.367 5.406 11.328 1 96.19 110 ALA A O 1
ATOM 822 N N . GLY A 1 111 ? -14.031 6.98 12.25 1 96.38 111 GLY A N 1
ATOM 823 C CA . GLY A 1 111 ? -13.57 6.027 13.242 1 96.38 111 GLY A CA 1
ATOM 824 C C . GLY A 1 111 ? -12.055 5.941 13.32 1 96.38 111 GLY A C 1
ATOM 825 O O . GLY A 1 111 ? -11.516 5.164 14.117 1 96.38 111 GLY A O 1
ATOM 826 N N . ALA A 1 112 ? -11.398 6.707 12.562 1 95.19 112 ALA A N 1
ATOM 827 C CA . ALA A 1 112 ? -9.945 6.711 12.625 1 95.19 112 ALA A CA 1
ATOM 828 C C . ALA A 1 112 ? -9.445 7.523 13.812 1 95.19 112 ALA A C 1
ATOM 830 O O . ALA A 1 112 ? -10.18 8.352 14.359 1 95.19 112 ALA A O 1
ATOM 831 N N . GLU A 1 113 ? -8.148 7.191 14.164 1 93.94 113 GLU A N 1
ATOM 832 C CA . GLU A 1 113 ? -7.48 7.922 15.234 1 93.94 113 GLU A CA 1
ATOM 833 C C . GLU A 1 113 ? -6.293 8.719 14.703 1 93.94 113 GLU A C 1
ATOM 835 O O . GLU A 1 113 ? -5.551 8.242 13.844 1 93.94 113 GLU A O 1
ATOM 840 N N . ILE A 1 114 ? -6.16 9.891 15.211 1 89.88 114 ILE A N 1
ATOM 841 C CA . ILE A 1 114 ? -5.023 10.719 14.82 1 89.88 114 ILE A CA 1
ATOM 842 C C . ILE A 1 114 ? -3.744 10.156 15.438 1 89.88 114 ILE A C 1
ATOM 844 O O . ILE A 1 114 ? -3.73 9.781 16.609 1 89.88 114 ILE A O 1
ATOM 848 N N . VAL A 1 115 ? -2.842 10.008 14.555 1 83.25 115 VAL A N 1
ATOM 849 C CA . VAL A 1 115 ? -1.539 9.523 15 1 83.25 115 VAL A CA 1
ATOM 850 C C . VAL A 1 115 ? -0.52 10.656 14.945 1 83.25 115 VAL A C 1
ATOM 852 O O . VAL A 1 115 ? -0.172 11.141 13.867 1 83.25 115 VAL A O 1
ATOM 855 N N . GLY A 1 116 ? 0.008 10.969 16.047 1 74.06 116 GLY A N 1
ATOM 856 C CA . GLY A 1 116 ? 1.04 11.992 16.125 1 74.06 116 GLY A CA 1
ATOM 857 C C . GLY A 1 116 ? 0.551 13.367 15.703 1 74.06 116 GLY A C 1
ATOM 858 O O . GLY A 1 116 ? -0.65 13.57 15.523 1 74.06 116 GLY A O 1
ATOM 859 N N . GLU A 1 117 ? 1.591 14.383 15.656 1 62.84 117 GLU A N 1
ATOM 860 C CA . GLU A 1 117 ? 1.278 15.766 15.312 1 62.84 117 GLU A CA 1
ATOM 861 C C . GLU A 1 117 ? 1.41 16 13.812 1 62.84 117 GLU A C 1
ATOM 863 O O . GLU A 1 117 ? 2.092 15.242 13.117 1 62.84 117 GLU A O 1
ATOM 868 N N . VAL A 1 118 ? 0.53 16.828 13.367 1 60.59 118 VAL A N 1
ATOM 869 C CA . VAL A 1 118 ? 0.665 17.297 11.992 1 60.59 118 VAL A CA 1
ATOM 870 C C . VAL A 1 118 ? 2.045 17.922 11.797 1 60.59 118 VAL A C 1
ATOM 872 O O . VAL A 1 118 ? 2.49 18.734 12.609 1 60.59 118 VAL A O 1
ATOM 875 N N . THR A 1 119 ? 2.854 17.203 10.938 1 60.56 119 THR A N 1
ATOM 876 C CA . THR A 1 119 ? 4.207 17.688 10.688 1 60.56 119 THR A CA 1
ATOM 877 C C . THR A 1 119 ? 4.266 18.484 9.391 1 60.56 119 THR A C 1
ATOM 879 O O . THR A 1 119 ? 3.533 18.188 8.445 1 60.56 119 THR A O 1
ATOM 882 N N . GLU A 1 120 ? 4.809 19.672 9.508 1 55.34 120 GLU A N 1
ATOM 883 C CA . GLU A 1 120 ? 5.137 20.469 8.336 1 55.34 120 GLU A CA 1
ATOM 884 C C . GLU A 1 120 ? 6.477 20.047 7.738 1 55.34 120 GLU A C 1
ATOM 886 O O . GLU A 1 120 ? 7.445 19.828 8.469 1 55.34 120 GLU A O 1
ATOM 891 N N . TYR A 1 121 ? 6.355 19.312 6.625 1 52.44 121 TYR A N 1
ATOM 892 C CA . TYR A 1 121 ? 7.621 19.031 5.953 1 52.44 121 TYR A CA 1
ATOM 893 C C . TYR A 1 121 ? 7.73 19.828 4.656 1 52.44 121 TYR A C 1
ATOM 895 O O . TYR A 1 121 ? 6.793 20.531 4.273 1 52.44 121 TYR A O 1
ATOM 903 N N . GLU A 1 122 ? 8.984 20.016 4.188 1 52.06 122 GLU A N 1
ATOM 904 C CA . GLU A 1 122 ? 9.266 20.766 2.969 1 52.06 122 GLU A CA 1
ATOM 905 C C . GLU A 1 122 ? 8.219 20.484 1.895 1 52.06 122 GLU A C 1
ATOM 907 O O . GLU A 1 122 ? 7.918 21.344 1.068 1 52.06 122 GLU A O 1
ATOM 912 N N . GLY A 1 123 ? 7.629 19.391 2.031 1 51.94 123 GLY A N 1
ATOM 913 C CA . GLY A 1 123 ? 6.691 19.078 0.965 1 51.94 123 GLY A CA 1
ATOM 914 C C . GLY A 1 123 ? 5.246 19.312 1.348 1 51.94 123 GLY A C 1
ATOM 915 O O . GLY A 1 123 ? 4.332 19 0.583 1 51.94 123 GLY A O 1
ATOM 916 N N . GLY A 1 124 ? 5.035 19.969 2.43 1 60.66 124 GLY A N 1
ATOM 917 C CA . GLY A 1 124 ? 3.699 20.391 2.826 1 60.66 124 GLY A CA 1
ATOM 918 C C . GLY A 1 124 ? 3.281 19.844 4.18 1 60.66 124 GLY A C 1
ATOM 919 O O . GLY A 1 124 ? 4.129 19.438 4.984 1 60.66 124 GLY A O 1
ATOM 920 N N . VAL A 1 125 ? 2.082 20.172 4.602 1 63.34 125 VAL A N 1
ATOM 921 C CA . VAL A 1 125 ? 1.494 19.734 5.867 1 63.34 125 VAL A CA 1
ATOM 922 C C . VAL A 1 125 ? 0.923 18.328 5.715 1 63.34 125 VAL A C 1
ATOM 924 O O . VAL A 1 125 ? 0.321 18 4.691 1 63.34 125 VAL A O 1
ATOM 927 N N . CYS A 1 126 ? 1.364 17.562 6.672 1 78.56 126 CYS A N 1
ATOM 928 C CA . CYS A 1 126 ? 0.88 16.188 6.629 1 78.56 126 CYS A CA 1
ATOM 929 C C . CYS A 1 126 ? 0.33 15.758 7.988 1 78.56 126 CYS A C 1
ATOM 931 O O . CYS A 1 126 ? 0.854 16.156 9.031 1 78.56 126 CYS A O 1
ATOM 933 N N . GLY A 1 127 ? -0.886 15.234 7.957 1 86 127 GLY A N 1
ATOM 934 C CA . GLY A 1 127 ? -1.418 14.547 9.117 1 86 127 GLY A CA 1
ATOM 935 C C . GLY A 1 127 ? -1.461 13.039 8.945 1 86 127 GLY A C 1
ATOM 936 O O . GLY A 1 127 ? -1.391 12.531 7.824 1 86 127 GLY A O 1
ATOM 937 N N . LYS A 1 128 ? -1.441 12.422 10.141 1 88.81 128 LYS A N 1
ATOM 938 C CA . LYS A 1 128 ? -1.497 10.961 10.102 1 88.81 128 LYS A CA 1
ATOM 939 C C . LYS A 1 128 ? -2.678 10.438 10.914 1 88.81 128 LYS A C 1
ATOM 941 O O . LYS A 1 128 ? -2.965 10.938 12 1 88.81 128 LYS A O 1
ATOM 946 N N . VAL A 1 129 ? -3.307 9.477 10.328 1 91 129 VAL A N 1
ATOM 947 C CA . VAL A 1 129 ? -4.387 8.812 11.055 1 91 129 VAL A CA 1
ATOM 948 C C . VAL A 1 129 ? -4.207 7.297 10.969 1 91 129 VAL A C 1
ATOM 950 O O . VAL A 1 129 ? -3.605 6.785 10.023 1 91 129 VAL A O 1
ATOM 953 N N . ARG A 1 130 ? -4.66 6.641 11.953 1 91.56 130 ARG A N 1
ATOM 954 C CA . ARG A 1 130 ? -4.758 5.188 11.969 1 91.56 130 ARG A CA 1
ATOM 955 C C . ARG A 1 130 ? -6.207 4.73 11.859 1 91.56 130 ARG A C 1
ATOM 957 O O . ARG A 1 130 ? -7.055 5.133 12.656 1 91.56 130 ARG A O 1
ATOM 964 N N . ASP A 1 131 ? -6.461 3.904 10.859 1 92.69 131 ASP A N 1
ATOM 965 C CA . ASP A 1 131 ? -7.84 3.449 10.68 1 92.69 131 ASP A CA 1
ATOM 966 C C . ASP A 1 131 ? -8.148 2.268 11.602 1 92.69 131 ASP A C 1
ATOM 968 O O . ASP A 1 131 ? -7.258 1.761 12.289 1 92.69 131 ASP A O 1
ATOM 972 N N . PRO A 1 132 ? -9.406 1.834 11.727 1 91.56 132 PRO A N 1
ATOM 973 C CA . PRO A 1 132 ? -9.812 0.784 12.664 1 91.56 132 PRO A CA 1
ATOM 974 C C . PRO A 1 132 ? -9.172 -0.566 12.352 1 91.56 132 PRO A C 1
ATOM 976 O O . PRO A 1 132 ? -9.211 -1.481 13.172 1 91.56 132 PRO A O 1
ATOM 979 N N . PHE A 1 133 ? -8.594 -0.682 11.273 1 88.38 133 PHE A N 1
ATOM 980 C CA . PHE A 1 133 ? -8 -1.944 10.852 1 88.38 133 PHE A CA 1
ATOM 981 C C . PHE A 1 133 ? -6.484 -1.915 11.023 1 88.38 133 PHE A C 1
ATOM 983 O O . PHE A 1 133 ? -5.797 -2.879 10.68 1 88.38 133 PHE A O 1
ATOM 990 N N . GLY A 1 134 ? -6.016 -0.782 11.461 1 86.38 134 GLY A N 1
ATOM 991 C CA . GLY A 1 134 ? -4.609 -0.68 11.805 1 86.38 134 GLY A CA 1
ATOM 992 C C . GLY A 1 134 ? -3.766 -0.056 10.711 1 86.38 134 GLY A C 1
ATOM 993 O O . GLY A 1 134 ? -2.547 0.063 10.844 1 86.38 134 GLY A O 1
ATOM 994 N N . VAL A 1 135 ? -4.336 0.338 9.68 1 90.44 135 VAL A N 1
ATOM 995 C CA . VAL A 1 135 ? -3.605 0.974 8.586 1 90.44 135 VAL A CA 1
ATOM 996 C C . VAL A 1 135 ? -3.348 2.441 8.922 1 90.44 135 VAL A C 1
ATOM 998 O O . VAL A 1 135 ? -4.258 3.156 9.344 1 90.44 135 VAL A O 1
ATOM 1001 N N . VAL A 1 136 ? -2.115 2.82 8.734 1 89.56 136 VAL A N 1
ATOM 1002 C CA . VAL A 1 136 ? -1.771 4.223 8.945 1 89.56 136 VAL A CA 1
ATOM 1003 C C . VAL A 1 136 ? -1.805 4.969 7.613 1 89.56 136 VAL A C 1
ATOM 1005 O O . VAL A 1 136 ? -1.219 4.516 6.629 1 89.56 136 VAL A O 1
ATOM 1008 N N . TRP A 1 137 ? -2.508 6.047 7.648 1 91.56 137 TRP A N 1
ATOM 1009 C CA . TRP A 1 137 ? -2.607 6.934 6.492 1 91.56 137 TRP A CA 1
ATOM 1010 C C . TRP A 1 137 ? -1.894 8.258 6.758 1 91.56 137 TRP A C 1
ATOM 1012 O O . TRP A 1 137 ? -2.188 8.938 7.742 1 91.56 137 TRP A O 1
ATOM 1022 N N . ALA A 1 138 ? -0.914 8.516 5.977 1 89.31 138 ALA A N 1
ATOM 1023 C CA . ALA A 1 138 ? -0.315 9.852 5.953 1 89.31 138 ALA A CA 1
ATOM 1024 C C . ALA A 1 138 ? -1.006 10.742 4.926 1 89.31 138 ALA A C 1
ATOM 1026 O O . ALA A 1 138 ? -0.923 10.492 3.723 1 89.31 138 ALA A O 1
ATOM 1027 N N . ILE A 1 139 ? -1.639 11.789 5.383 1 91.25 139 ILE A N 1
ATOM 1028 C CA . ILE A 1 139 ? -2.412 12.656 4.504 1 91.25 139 ILE A CA 1
ATOM 1029 C C . ILE A 1 139 ? -1.65 13.961 4.266 1 91.25 139 ILE A C 1
ATOM 1031 O O . ILE A 1 139 ? -1.308 14.664 5.215 1 91.25 139 ILE A O 1
ATOM 1035 N N . ALA A 1 140 ? -1.37 14.195 3.041 1 87.81 140 ALA A N 1
ATOM 1036 C CA . ALA A 1 140 ? -0.62 15.391 2.666 1 87.81 140 ALA A CA 1
ATOM 1037 C C . ALA A 1 140 ? -1.492 16.359 1.873 1 87.81 140 ALA A C 1
ATOM 1039 O O . ALA A 1 140 ? -2.27 15.938 1.012 1 87.81 140 ALA A O 1
ATOM 1040 N N . ALA A 1 141 ? -1.331 17.578 2.225 1 86.81 141 ALA A N 1
ATOM 1041 C CA . ALA A 1 141 ? -2.041 18.609 1.482 1 86.81 141 ALA A CA 1
ATOM 1042 C C . ALA A 1 141 ? -1.302 18.969 0.196 1 86.81 141 ALA A C 1
ATOM 1044 O O . ALA A 1 141 ? -0.074 19.094 0.19 1 86.81 141 ALA A O 1
ATOM 1045 N N . VAL A 1 142 ? -2.148 18.891 -0.86 1 78.38 142 VAL A N 1
ATOM 1046 C CA . VAL A 1 142 ? -1.56 19.312 -2.125 1 78.38 142 VAL A CA 1
ATOM 1047 C C . VAL A 1 142 ? -1.767 20.812 -2.307 1 78.38 142 VAL A C 1
ATOM 1049 O O . VAL A 1 142 ? -2.838 21.344 -1.998 1 78.38 142 VAL A O 1
ATOM 1052 N N . GLY A 1 143 ? -0.716 21.547 -2.748 1 63.78 143 GLY A N 1
ATOM 1053 C CA . GLY A 1 143 ? -0.803 22.984 -3.023 1 63.78 143 GLY A CA 1
ATOM 1054 C C . GLY A 1 143 ? -0.536 23.844 -1.802 1 63.78 143 GLY A C 1
ATOM 1055 O O . GLY A 1 143 ? -0.146 25 -1.928 1 63.78 143 GLY A O 1
ATOM 1056 N N . LYS A 1 144 ? -1.39 23.594 -0.654 1 54.03 144 LYS A N 1
ATOM 1057 C CA . LYS A 1 144 ? -1.329 24.578 0.411 1 54.03 144 LYS A CA 1
ATOM 1058 C C . LYS A 1 144 ? 0.017 24.547 1.13 1 54.03 144 LYS A C 1
ATOM 1060 O O . LYS A 1 144 ? 0.555 23.453 1.385 1 54.03 144 LYS A O 1
ATOM 1065 N N . LYS A 1 145 ? 0.785 25.562 1.022 1 45.88 145 LYS A N 1
ATOM 1066 C CA . LYS A 1 145 ? 1.902 25.953 1.877 1 45.88 145 LYS A CA 1
ATOM 1067 C C . LYS A 1 145 ? 1.632 25.609 3.336 1 45.88 145 LYS A C 1
ATOM 1069 O O . LYS A 1 145 ? 0.557 25.891 3.863 1 45.88 145 LYS A O 1
ATOM 1074 N N . CYS A 1 146 ? 2.039 24.328 3.824 1 39.09 146 CYS A N 1
ATOM 1075 C CA . CYS A 1 146 ? 1.898 24.172 5.266 1 39.09 146 CYS A CA 1
ATOM 1076 C C . CYS A 1 146 ? 1.882 25.516 5.973 1 39.09 146 CYS A C 1
ATOM 1078 O O . CYS A 1 146 ? 2.721 26.375 5.695 1 39.09 146 CYS A O 1
ATOM 1080 N N . PRO A 1 147 ? 0.813 26 6.375 1 34.41 147 PRO A N 1
ATOM 1081 C CA . PRO A 1 147 ? 0.976 27.266 7.082 1 34.41 147 PRO A CA 1
ATOM 1082 C C . PRO A 1 147 ? 2.262 27.328 7.902 1 34.41 147 PRO A C 1
ATOM 1084 O O . PRO A 1 147 ? 2.617 26.359 8.57 1 34.41 147 PRO A O 1
ATOM 1087 N N . GLU A 1 148 ? 3.426 27.812 7.309 1 32.22 148 GLU A N 1
ATOM 1088 C CA . GLU A 1 148 ? 4.52 28.266 8.164 1 32.22 148 GLU A CA 1
ATOM 1089 C C . GLU A 1 148 ? 4.008 28.672 9.539 1 32.22 148 GLU A C 1
ATOM 1091 O O . GLU A 1 148 ? 3.104 29.516 9.648 1 32.22 148 GLU A O 1
ATOM 1096 N N . ALA A 1 149 ? 3.834 27.719 10.516 1 31.53 149 ALA A N 1
ATOM 1097 C CA . ALA A 1 149 ? 3.674 28.406 11.797 1 31.53 149 ALA A CA 1
ATOM 1098 C C . ALA A 1 149 ? 4.422 29.734 11.805 1 31.53 149 ALA A C 1
ATOM 1100 O O . ALA A 1 149 ? 5.609 29.781 11.469 1 31.53 149 ALA A O 1
ATOM 1101 N N . GLU A 1 150 ? 3.959 30.828 11.352 1 28.09 150 GLU A N 1
ATOM 1102 C CA . GLU A 1 150 ? 4.469 32.125 11.789 1 28.09 150 GLU A CA 1
ATOM 1103 C C . GLU A 1 150 ? 5.137 32.031 13.156 1 28.09 150 GLU A C 1
ATOM 1105 O O . GLU A 1 150 ? 4.512 31.594 14.125 1 28.09 150 GLU A O 1
ATOM 1110 N N . ALA A 1 151 ? 6.539 31.938 13.297 1 28.95 151 ALA A N 1
ATOM 1111 C CA . ALA A 1 151 ? 7.113 32.594 14.469 1 28.95 151 ALA A CA 1
ATOM 1112 C C . ALA A 1 151 ? 6.539 34 14.625 1 28.95 151 ALA A C 1
ATOM 1114 O O . ALA A 1 151 ? 6.297 34.719 13.641 1 28.95 151 ALA A O 1
ATOM 1115 N N . MET B 1 1 ? -31.672 17.344 -1.411 1 26.23 1 MET B N 1
ATOM 1116 C CA . MET B 1 1 ? -30.594 17.391 -0.427 1 26.23 1 MET B CA 1
ATOM 1117 C C . MET B 1 1 ? -29.25 17.109 -1.08 1 26.23 1 MET B C 1
ATOM 1119 O O . MET B 1 1 ? -29.141 16.219 -1.924 1 26.23 1 MET B O 1
ATOM 1123 N N . ALA B 1 2 ? -28.484 18.078 -1.479 1 31.27 2 ALA B N 1
ATOM 1124 C CA . ALA B 1 2 ? -27.25 18.016 -2.258 1 31.27 2 ALA B CA 1
ATOM 1125 C C . ALA B 1 2 ? -26.375 16.859 -1.79 1 31.27 2 ALA B C 1
ATOM 1127 O O . ALA B 1 2 ? -26.156 16.688 -0.588 1 31.27 2 ALA B O 1
ATOM 1128 N N . ASP B 1 3 ? -26.625 15.727 -2.146 1 33.75 3 ASP B N 1
ATOM 1129 C CA . ASP B 1 3 ? -25.859 14.5 -1.92 1 33.75 3 ASP B CA 1
ATOM 1130 C C . ASP B 1 3 ? -24.375 14.789 -1.814 1 33.75 3 ASP B C 1
ATOM 1132 O O . ASP B 1 3 ? -23.719 15.109 -2.812 1 33.75 3 ASP B O 1
ATOM 1136 N N . GLU B 1 4 ? -23.984 15.852 -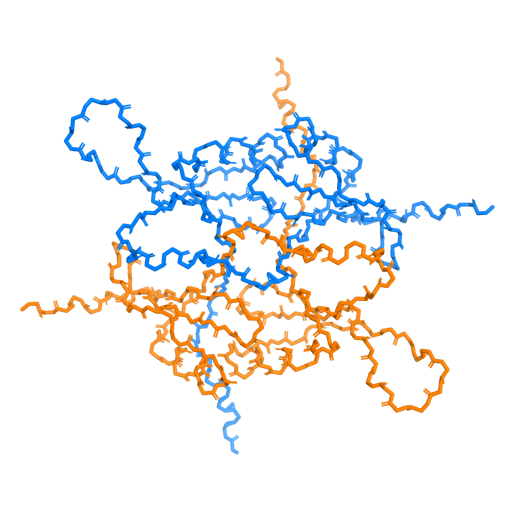1.1 1 37.53 4 GLU B N 1
ATOM 1137 C CA . GLU B 1 4 ? -22.781 16.562 -0.664 1 37.53 4 GLU B CA 1
ATOM 1138 C C . GLU B 1 4 ? -21.609 15.602 -0.472 1 37.53 4 GLU B C 1
ATOM 1140 O O . GLU B 1 4 ? -21.453 15.008 0.596 1 37.53 4 GLU B O 1
ATOM 1145 N N . THR B 1 5 ? -21.547 14.523 -1.104 1 44.12 5 THR B N 1
ATOM 1146 C CA . THR B 1 5 ? -20.359 13.672 -1.144 1 44.12 5 THR B CA 1
ATOM 1147 C C . THR B 1 5 ? -19.094 14.523 -1.151 1 44.12 5 THR B C 1
ATOM 1149 O O . THR B 1 5 ? -18.797 15.188 -2.145 1 44.12 5 THR B O 1
ATOM 1152 N N . ALA B 1 6 ? -18.938 15.539 -0.287 1 47.72 6 ALA B N 1
ATOM 1153 C CA . ALA B 1 6 ? -17.812 16.422 0.013 1 47.72 6 ALA B CA 1
ATOM 1154 C C . ALA B 1 6 ? -16.5 15.852 -0.49 1 47.72 6 ALA B C 1
ATOM 1156 O O . ALA B 1 6 ? -16.047 14.805 -0.007 1 47.72 6 ALA B O 1
ATOM 1157 N N . THR B 1 7 ? -16.359 15.953 -1.694 1 55.78 7 THR B N 1
ATOM 1158 C CA . THR B 1 7 ? -15.203 15.555 -2.479 1 55.78 7 THR B CA 1
ATOM 1159 C C . THR B 1 7 ? -13.914 16.062 -1.824 1 55.78 7 THR B C 1
ATOM 1161 O O . THR B 1 7 ? -13.727 17.266 -1.644 1 55.78 7 THR B O 1
ATOM 1164 N N . THR B 1 8 ? -13.617 15.602 -0.641 1 65.25 8 THR B N 1
ATOM 1165 C CA . THR B 1 8 ? -12.375 15.953 0.041 1 65.25 8 THR B CA 1
ATOM 1166 C C . THR B 1 8 ? -11.227 16.062 -0.955 1 65.25 8 THR B C 1
ATOM 1168 O O . THR B 1 8 ? -10.156 16.578 -0.616 1 65.25 8 THR B O 1
ATOM 1171 N N . GLY B 1 9 ? -11.641 16.281 -2.248 1 83.56 9 GLY B N 1
ATOM 1172 C CA . GLY B 1 9 ? -10.625 16.453 -3.268 1 83.56 9 GLY B CA 1
ATOM 1173 C C . GLY B 1 9 ? -9.414 15.57 -3.061 1 83.56 9 GLY B C 1
ATOM 1174 O O . GLY B 1 9 ? -8.289 16.062 -2.922 1 83.56 9 GLY B O 1
ATOM 1175 N N . LEU B 1 10 ? -9.648 14.281 -3.035 1 91.19 10 LEU B N 1
ATOM 1176 C CA . LEU B 1 10 ? -8.555 13.328 -2.916 1 91.19 10 LEU B CA 1
ATOM 1177 C C . LEU B 1 10 ? -7.984 12.977 -4.289 1 91.19 10 LEU B C 1
ATOM 1179 O O . LEU B 1 10 ? -8.734 12.633 -5.207 1 91.19 10 LEU B O 1
ATOM 1183 N N . LEU B 1 11 ? -6.738 13.133 -4.477 1 90.12 11 LEU B N 1
ATOM 1184 C CA . LEU B 1 11 ? -6.086 12.883 -5.758 1 90.12 11 LEU B CA 1
ATOM 1185 C C . LEU B 1 11 ? -5.699 11.414 -5.891 1 90.12 11 LEU B C 1
ATOM 1187 O O . LEU B 1 11 ? -5.719 10.859 -6.992 1 90.12 11 LEU B O 1
ATOM 1191 N N . GLY B 1 12 ? -5.312 10.75 -4.867 1 94.44 12 GLY B N 1
ATOM 1192 C CA . GLY B 1 12 ? -4.844 9.375 -4.836 1 94.44 12 GLY B CA 1
ATOM 1193 C C . GLY B 1 12 ? -3.869 9.102 -3.705 1 94.44 12 GLY B C 1
ATOM 1194 O O . GLY B 1 12 ? -3.588 9.992 -2.895 1 94.44 12 GLY B O 1
ATOM 1195 N N . PHE B 1 13 ? -3.434 7.875 -3.637 1 94.75 13 PHE B N 1
ATOM 1196 C CA . PHE B 1 13 ? -2.471 7.543 -2.592 1 94.75 13 PHE B CA 1
ATOM 1197 C C . PHE B 1 13 ? -1.398 6.602 -3.121 1 94.75 13 PHE B C 1
ATOM 1199 O O . PHE B 1 13 ? -1.561 6.004 -4.188 1 94.75 13 PHE B O 1
ATOM 1206 N N . LYS B 1 14 ? -0.359 6.59 -2.398 1 94.56 14 LYS B N 1
ATOM 1207 C CA . LYS B 1 14 ? 0.752 5.691 -2.697 1 94.56 14 LYS B CA 1
ATOM 1208 C C . LYS B 1 14 ? 1.262 5.008 -1.432 1 94.56 14 LYS B C 1
ATOM 1210 O O . LYS B 1 14 ? 1.32 5.625 -0.367 1 94.56 14 LYS B O 1
ATOM 1215 N N . PRO B 1 15 ? 1.569 3.701 -1.59 1 94.44 15 PRO B N 1
ATOM 1216 C CA . PRO B 1 15 ? 2.234 3.066 -0.449 1 94.44 15 PRO B CA 1
ATOM 1217 C C . PRO B 1 15 ? 3.605 3.668 -0.156 1 94.44 15 PRO B C 1
ATOM 1219 O O . PRO B 1 15 ? 4.34 4.02 -1.083 1 94.44 15 PRO B O 1
ATOM 1222 N N . GLN B 1 16 ? 3.852 3.783 1.125 1 91.06 16 GLN B N 1
ATOM 1223 C CA . GLN B 1 16 ? 5.145 4.258 1.607 1 91.06 16 GLN B CA 1
ATOM 1224 C C . GLN B 1 16 ? 5.797 3.229 2.527 1 91.06 16 GLN B C 1
ATOM 1226 O O . GLN B 1 16 ? 5.215 2.83 3.537 1 91.06 16 GLN B O 1
ATOM 1231 N N . LEU B 1 17 ? 6.938 2.832 2.115 1 90.44 17 LEU B N 1
ATOM 1232 C CA . LEU B 1 17 ? 7.719 1.893 2.914 1 90.44 17 LEU B CA 1
ATOM 1233 C C . LEU B 1 17 ? 8.742 2.629 3.771 1 90.44 17 LEU B C 1
ATOM 1235 O O . LEU B 1 17 ? 9.594 3.35 3.248 1 90.44 17 LEU B O 1
ATOM 1239 N N . VAL B 1 18 ? 8.609 2.461 5.039 1 86.31 18 VAL B N 1
ATOM 1240 C CA . VAL B 1 18 ? 9.57 3.035 5.98 1 86.31 18 VAL B CA 1
ATOM 1241 C C . VAL B 1 18 ? 10.523 1.952 6.469 1 86.31 18 VAL B C 1
ATOM 1243 O O . VAL B 1 18 ? 10.109 1.004 7.137 1 86.31 18 VAL B O 1
ATOM 1246 N N . VAL B 1 19 ? 11.734 2.111 6.098 1 84.81 19 VAL B N 1
ATOM 1247 C CA . VAL B 1 19 ? 12.711 1.072 6.391 1 84.81 19 VAL B CA 1
ATOM 1248 C C . VAL B 1 19 ? 13.602 1.514 7.547 1 84.81 19 VAL B C 1
ATOM 1250 O O . VAL B 1 19 ? 14.047 2.664 7.594 1 84.81 19 VAL B O 1
ATOM 1253 N N . PRO B 1 20 ? 13.789 0.623 8.469 1 76.19 20 PRO B N 1
ATOM 1254 C CA . PRO B 1 20 ? 14.703 0.96 9.555 1 76.19 20 PRO B CA 1
ATOM 1255 C C . PRO B 1 20 ? 16.172 0.831 9.156 1 76.19 20 PRO B C 1
ATOM 1257 O O . PRO B 1 20 ? 16.484 0.152 8.172 1 76.19 20 PRO B O 1
ATOM 1260 N N . GLY B 1 21 ? 17.078 1.497 9.922 1 71.75 21 GLY B N 1
ATOM 1261 C CA . GLY B 1 21 ? 18.516 1.286 9.828 1 71.75 21 GLY B CA 1
ATOM 1262 C C . GLY B 1 21 ? 19.141 1.954 8.625 1 71.75 21 GLY B C 1
ATOM 1263 O O . GLY B 1 21 ? 20.172 1.5 8.125 1 71.75 21 GLY B O 1
ATOM 1264 N N . MET B 1 22 ? 18.438 2.965 8.141 1 73.38 22 MET B N 1
ATOM 1265 C CA . MET B 1 22 ? 18.984 3.713 7.004 1 73.38 22 MET B CA 1
ATOM 1266 C C . MET B 1 22 ? 19.203 2.797 5.809 1 73.38 22 MET B C 1
ATOM 1268 O O . MET B 1 22 ? 20.25 2.854 5.168 1 73.38 22 MET B O 1
ATOM 1272 N N . LYS B 1 23 ? 18.281 1.907 5.605 1 84.75 23 LYS B N 1
ATOM 1273 C CA . LYS B 1 23 ? 18.391 0.92 4.539 1 84.75 23 LYS B CA 1
ATOM 1274 C C . LYS B 1 23 ? 17.5 1.278 3.355 1 84.75 23 LYS B C 1
ATOM 1276 O O . LYS B 1 23 ? 17.188 0.423 2.521 1 84.75 23 LYS B O 1
ATOM 1281 N N . ALA B 1 24 ? 17.109 2.488 3.293 1 90 24 ALA B N 1
ATOM 1282 C CA . ALA B 1 24 ? 16.25 2.895 2.18 1 90 24 ALA B CA 1
ATOM 1283 C C . ALA B 1 24 ? 16.969 2.717 0.845 1 90 24 ALA B C 1
ATOM 1285 O O . ALA B 1 24 ? 16.359 2.312 -0.146 1 90 24 ALA B O 1
ATOM 1286 N N . GLU B 1 25 ? 18.203 3.02 0.885 1 92.19 25 GLU B N 1
ATOM 1287 C CA . GLU B 1 25 ? 18.984 2.84 -0.335 1 92.19 25 GLU B CA 1
ATOM 1288 C C . GLU B 1 25 ? 19.016 1.378 -0.769 1 92.19 25 GLU B C 1
ATOM 1290 O O . GLU B 1 25 ? 18.859 1.074 -1.955 1 92.19 25 GLU B O 1
ATOM 1295 N N . VAL B 1 26 ? 19.234 0.539 0.132 1 93.44 26 VAL B N 1
ATOM 1296 C CA . VAL B 1 26 ? 19.234 -0.894 -0.144 1 93.44 26 VAL B CA 1
ATOM 1297 C C . VAL B 1 26 ? 17.875 -1.327 -0.69 1 93.44 26 VAL B C 1
ATOM 1299 O O . VAL B 1 26 ? 17.812 -2.131 -1.622 1 93.44 26 VAL B O 1
ATOM 1302 N N . ALA B 1 27 ? 16.875 -0.827 -0.144 1 94 27 ALA B N 1
ATOM 1303 C CA . ALA B 1 27 ? 15.531 -1.133 -0.621 1 94 27 ALA B CA 1
ATOM 1304 C C . ALA B 1 27 ? 15.336 -0.673 -2.062 1 94 27 ALA B C 1
ATOM 1306 O O . ALA B 1 27 ? 14.781 -1.402 -2.885 1 94 27 ALA B O 1
ATOM 1307 N N . VAL B 1 28 ? 15.773 0.532 -2.344 1 95.62 28 VAL B N 1
ATOM 1308 C CA . VAL B 1 28 ? 15.664 1.064 -3.697 1 95.62 28 VAL B CA 1
ATOM 1309 C C . VAL B 1 28 ? 16.359 0.128 -4.68 1 95.62 28 VAL B C 1
ATOM 1311 O O . VAL B 1 28 ? 15.805 -0.213 -5.727 1 95.62 28 VAL B O 1
ATOM 1314 N N . GLN B 1 29 ? 17.484 -0.316 -4.293 1 96.19 29 GLN B N 1
ATOM 1315 C CA . GLN B 1 29 ? 18.25 -1.211 -5.156 1 96.19 29 GLN B CA 1
ATOM 1316 C C . GLN B 1 29 ? 17.547 -2.555 -5.316 1 96.19 29 GLN B C 1
ATOM 1318 O O . GLN B 1 29 ? 17.516 -3.125 -6.41 1 96.19 29 GLN B O 1
ATOM 1323 N N . PHE B 1 30 ? 17.031 -3.025 -4.328 1 95.81 30 PHE B N 1
ATOM 1324 C CA . PHE B 1 30 ? 16.281 -4.27 -4.402 1 95.81 30 PHE B CA 1
ATOM 1325 C C . PHE B 1 30 ? 15.133 -4.148 -5.398 1 95.81 30 PHE B C 1
ATOM 1327 O O . PHE B 1 30 ? 14.945 -5.023 -6.246 1 95.81 30 PHE B O 1
ATOM 1334 N N . TYR B 1 31 ? 14.328 -3.078 -5.285 1 96.94 31 TYR B N 1
ATOM 1335 C CA . TYR B 1 31 ? 13.141 -2.928 -6.125 1 96.94 31 TYR B CA 1
ATOM 1336 C C . TYR B 1 31 ? 13.531 -2.719 -7.586 1 96.94 31 TYR B C 1
ATOM 1338 O O . TYR B 1 31 ? 12.805 -3.129 -8.492 1 96.94 31 TYR B O 1
ATOM 1346 N N . LYS B 1 32 ? 14.633 -2.08 -7.809 1 96.38 32 LYS B N 1
ATOM 1347 C CA . LYS B 1 32 ? 15.148 -1.993 -9.172 1 96.38 32 LYS B CA 1
ATOM 1348 C C . LYS B 1 32 ? 15.477 -3.377 -9.727 1 96.38 32 LYS B C 1
ATOM 1350 O O . LYS B 1 32 ? 15.094 -3.713 -10.844 1 96.38 32 LYS B O 1
ATOM 1355 N N . ALA B 1 33 ? 16.094 -4.152 -8.938 1 95.88 33 ALA B N 1
ATOM 1356 C CA . ALA B 1 33 ? 16.547 -5.477 -9.352 1 95.88 33 ALA B CA 1
ATOM 1357 C C . ALA B 1 33 ? 15.367 -6.445 -9.461 1 95.88 33 ALA B C 1
ATOM 1359 O O . ALA B 1 33 ? 15.281 -7.223 -10.414 1 95.88 33 ALA B O 1
ATOM 1360 N N . ALA B 1 34 ? 14.492 -6.438 -8.531 1 95.88 34 ALA B N 1
ATOM 1361 C CA . ALA B 1 34 ? 13.43 -7.43 -8.438 1 95.88 34 ALA B CA 1
ATOM 1362 C C . ALA B 1 34 ? 12.289 -7.105 -9.391 1 95.88 34 ALA B C 1
ATOM 1364 O O . ALA B 1 34 ? 11.719 -8 -10.023 1 95.88 34 ALA B O 1
ATOM 1365 N N . PHE B 1 35 ? 11.938 -5.797 -9.484 1 96.12 35 PHE B N 1
ATOM 1366 C CA . PHE B 1 35 ? 10.711 -5.445 -10.188 1 96.12 35 PHE B CA 1
ATOM 1367 C C . PHE B 1 35 ? 10.984 -4.422 -11.273 1 96.12 35 PHE B C 1
ATOM 1369 O O . PHE B 1 35 ? 10.055 -3.883 -11.883 1 96.12 35 PHE B O 1
ATOM 1376 N N . GLY B 1 36 ? 12.211 -4.121 -11.516 1 94.69 36 GLY B N 1
ATOM 1377 C CA . GLY B 1 36 ? 12.539 -3.135 -12.531 1 94.69 36 GLY B CA 1
ATOM 1378 C C . GLY B 1 36 ? 12.047 -1.739 -12.195 1 94.69 36 GLY B C 1
ATOM 1379 O O . GLY B 1 36 ? 11.648 -0.982 -13.078 1 94.69 36 GLY B O 1
ATOM 1380 N N . ALA B 1 37 ? 12.039 -1.456 -10.945 1 96.38 37 ALA B N 1
ATOM 1381 C CA . ALA B 1 37 ? 11.57 -0.149 -10.492 1 96.38 37 ALA B CA 1
ATOM 1382 C C . ALA B 1 37 ? 12.445 0.971 -11.047 1 96.38 37 ALA B C 1
ATOM 1384 O O . ALA B 1 37 ? 13.672 0.835 -11.117 1 96.38 37 ALA B O 1
ATOM 1385 N N . LYS B 1 38 ? 11.781 2.068 -11.445 1 96.19 38 LYS B N 1
ATOM 1386 C CA . LYS B 1 38 ? 12.469 3.283 -11.867 1 96.19 38 LYS B CA 1
ATOM 1387 C C . LYS B 1 38 ? 12.375 4.371 -10.805 1 96.19 38 LYS B C 1
ATOM 1389 O O . LYS B 1 38 ? 11.281 4.703 -10.344 1 96.19 38 LYS B O 1
ATOM 1394 N N . GLU B 1 39 ? 13.477 4.898 -10.461 1 95.5 39 GLU B N 1
ATOM 1395 C CA . GLU B 1 39 ? 13.5 5.988 -9.484 1 95.5 39 GLU B CA 1
ATOM 1396 C C . GLU B 1 39 ? 13.18 7.324 -10.156 1 95.5 39 GLU B C 1
ATOM 1398 O O . GLU B 1 39 ? 13.922 7.777 -11.031 1 95.5 39 GLU B O 1
ATOM 1403 N N . LEU B 1 40 ? 12.148 7.973 -9.75 1 94.94 40 LEU B N 1
ATOM 1404 C CA . LEU B 1 40 ? 11.703 9.219 -10.367 1 94.94 40 LEU B CA 1
ATOM 1405 C C . LEU B 1 40 ? 12.281 10.422 -9.633 1 94.94 40 LEU B C 1
ATOM 1407 O O . LEU B 1 40 ? 12.602 11.438 -10.258 1 94.94 40 LEU B O 1
ATOM 1411 N N . ARG B 1 41 ? 12.25 10.375 -8.359 1 91.75 41 ARG B N 1
ATOM 1412 C CA . ARG B 1 41 ? 12.719 11.469 -7.512 1 91.75 41 ARG B CA 1
ATOM 1413 C C . ARG B 1 41 ? 13.25 10.945 -6.184 1 91.75 41 ARG B C 1
ATOM 1415 O O . ARG B 1 41 ? 12.836 9.875 -5.723 1 91.75 41 ARG B O 1
ATOM 1422 N N . ARG B 1 42 ? 14.172 11.695 -5.699 1 90.06 42 ARG B N 1
ATOM 1423 C CA . ARG B 1 42 ? 14.742 11.383 -4.395 1 90.06 42 ARG B CA 1
ATOM 1424 C C . ARG B 1 42 ? 15.062 12.656 -3.615 1 90.06 42 ARG B C 1
ATOM 1426 O O . ARG B 1 42 ? 15.531 13.641 -4.191 1 90.06 42 ARG B O 1
ATOM 1433 N N . VAL B 1 43 ? 14.641 12.633 -2.393 1 81.56 43 VAL B N 1
ATOM 1434 C CA . VAL B 1 43 ? 15.016 13.695 -1.463 1 81.56 43 VAL B CA 1
ATOM 1435 C C . VAL B 1 43 ? 15.875 13.117 -0.338 1 81.56 43 VAL B C 1
ATOM 1437 O O . VAL B 1 43 ? 15.469 12.156 0.33 1 81.56 43 VAL B O 1
ATOM 1440 N N . ALA B 1 44 ? 17 13.641 -0.269 1 77.5 44 ALA B N 1
ATOM 1441 C CA . ALA B 1 44 ? 17.922 13.18 0.776 1 77.5 44 ALA B CA 1
ATOM 1442 C C . ALA B 1 44 ? 18.172 14.289 1.797 1 77.5 44 ALA B C 1
ATOM 1444 O O . ALA B 1 44 ? 18.031 15.469 1.487 1 77.5 44 ALA B O 1
ATOM 1445 N N . HIS B 1 45 ? 18.047 13.898 3.092 1 69.25 45 HIS B N 1
ATOM 1446 C CA . HIS B 1 45 ? 18.422 14.875 4.109 1 69.25 45 HIS B CA 1
ATOM 1447 C C . HIS B 1 45 ? 19.781 15.477 3.826 1 69.25 45 HIS B C 1
ATOM 1449 O O . HIS B 1 45 ? 20.734 14.75 3.514 1 69.25 45 HIS B O 1
ATOM 1455 N N . PRO B 1 46 ? 19.609 16.891 3.758 1 57.31 46 PRO B N 1
ATOM 1456 C CA . PRO B 1 46 ? 20.922 17.484 3.572 1 57.31 46 PRO B CA 1
ATOM 1457 C C . PRO B 1 46 ? 21.953 17 4.59 1 57.31 46 PRO B C 1
ATOM 1459 O O . PRO B 1 46 ? 21.578 16.531 5.672 1 57.31 46 PRO B O 1
ATOM 1462 N N . LYS B 1 47 ? 23.125 16.922 4.219 1 50.97 47 LYS B N 1
ATOM 1463 C CA . LYS B 1 47 ? 24.312 16.531 4.98 1 50.97 47 LYS B CA 1
ATOM 1464 C C . LYS B 1 47 ? 24.25 17.062 6.41 1 50.97 47 LYS B C 1
ATOM 1466 O O . LYS B 1 47 ? 24.078 18.266 6.629 1 50.97 47 LYS B O 1
ATOM 1471 N N . ARG B 1 48 ? 23.531 16.469 7.555 1 48.41 48 ARG B N 1
ATOM 1472 C CA . ARG B 1 48 ? 24.188 16.953 8.766 1 48.41 48 ARG B CA 1
ATOM 1473 C C . ARG B 1 48 ? 25.672 17.234 8.5 1 48.41 48 ARG B C 1
ATOM 1475 O O . ARG B 1 48 ? 26.234 16.734 7.531 1 48.41 48 ARG B O 1
ATOM 1482 N N . LYS B 1 49 ? 26.344 17.938 9.516 1 42.28 49 LYS B N 1
ATOM 1483 C CA . LYS B 1 49 ? 27.75 18.312 9.438 1 42.28 49 LYS B CA 1
ATOM 1484 C C . LYS B 1 49 ? 28.578 17.219 8.773 1 42.28 49 LYS B C 1
ATOM 1486 O O . LYS B 1 49 ? 29.391 17.484 7.879 1 42.28 49 LYS B O 1
ATOM 1491 N N . ALA B 1 50 ? 29.25 16.281 9.68 1 40.16 50 ALA B N 1
ATOM 1492 C CA . ALA B 1 50 ? 30.531 15.617 9.484 1 40.16 50 ALA B CA 1
ATOM 1493 C C . ALA B 1 50 ? 30.453 14.562 8.383 1 40.16 50 ALA B C 1
ATOM 1495 O O . ALA B 1 50 ? 29.359 14.102 8.039 1 40.16 50 ALA B O 1
ATOM 1496 N N . GLU B 1 51 ? 31.484 13.68 8.023 1 42.34 51 GLU B N 1
ATOM 1497 C CA . GLU B 1 51 ? 32.094 12.766 7.059 1 42.34 51 GLU B CA 1
ATOM 1498 C C . GLU B 1 51 ? 31.078 11.719 6.578 1 42.34 51 GLU B C 1
ATOM 1500 O O . GLU B 1 51 ? 31.016 11.422 5.387 1 42.34 51 GLU B O 1
ATOM 1505 N N . GLN B 1 52 ? 30.875 10.438 7.242 1 44.06 52 GLN B N 1
ATOM 1506 C CA . GLN B 1 52 ? 30.844 9.023 6.875 1 44.06 52 GLN B CA 1
ATOM 1507 C C . GLN B 1 52 ? 29.406 8.555 6.621 1 44.06 52 GLN B C 1
ATOM 1509 O O . GLN B 1 52 ? 29.188 7.41 6.223 1 44.06 52 GLN B O 1
ATOM 1514 N N . GLU B 1 53 ? 28.312 9.211 7.074 1 52.88 53 GLU B N 1
ATOM 1515 C CA . GLU B 1 53 ? 27.109 8.375 7.098 1 52.88 53 GLU B CA 1
ATOM 1516 C C . GLU B 1 53 ? 26.219 8.656 5.887 1 52.88 53 GLU B C 1
ATOM 1518 O O . GLU B 1 53 ? 26.219 9.773 5.359 1 52.88 53 GLU B O 1
ATOM 1523 N N . LEU B 1 54 ? 26.016 7.664 5.035 1 56.59 54 LEU B N 1
ATOM 1524 C CA . LEU B 1 54 ? 25.125 7.719 3.875 1 56.59 54 LEU B CA 1
ATOM 1525 C C . LEU B 1 54 ? 23.938 8.648 4.137 1 56.59 54 LEU B C 1
ATOM 1527 O O . LEU B 1 54 ? 23.406 8.672 5.246 1 56.59 54 LEU B O 1
ATOM 1531 N N . PRO B 1 55 ? 23.797 9.617 3.264 1 66.75 55 PRO B N 1
ATOM 1532 C CA . PRO B 1 55 ? 22.672 10.547 3.426 1 66.75 55 PRO B CA 1
ATOM 1533 C C . PRO B 1 55 ? 21.344 9.828 3.617 1 66.75 55 PRO B C 1
ATOM 1535 O O . PRO B 1 55 ? 21.094 8.805 2.975 1 66.75 55 PRO B O 1
ATOM 1538 N N . LEU B 1 56 ? 20.734 10.078 4.742 1 76.06 56 LEU B N 1
ATOM 1539 C CA . LEU B 1 56 ? 19.391 9.555 5 1 76.06 56 LEU B CA 1
ATOM 1540 C C . LEU B 1 56 ? 18.438 9.93 3.871 1 76.06 56 LEU B C 1
ATOM 1542 O O . LEU B 1 56 ? 18.453 11.07 3.398 1 76.06 56 LEU B O 1
ATOM 1546 N N . ILE B 1 57 ? 17.875 8.953 3.312 1 81.94 57 ILE B N 1
ATOM 1547 C CA . ILE B 1 57 ? 16.859 9.188 2.301 1 81.94 57 ILE B CA 1
ATOM 1548 C C . ILE B 1 57 ? 15.547 9.586 2.977 1 81.94 57 ILE B C 1
ATOM 1550 O O . ILE B 1 57 ? 14.938 8.789 3.695 1 81.94 57 ILE B O 1
ATOM 1554 N N . LEU B 1 58 ? 15.195 10.805 2.764 1 78.88 58 LEU B N 1
ATOM 1555 C CA . LEU B 1 58 ? 13.922 11.281 3.283 1 78.88 58 LEU B CA 1
ATOM 1556 C C . LEU B 1 58 ? 12.758 10.664 2.512 1 78.88 58 LEU B C 1
ATOM 1558 O O . LEU B 1 58 ? 11.75 10.281 3.105 1 78.88 58 LEU B O 1
ATOM 1562 N N . SER B 1 59 ? 12.977 10.602 1.192 1 85.81 59 SER B N 1
ATOM 1563 C CA . SER B 1 59 ? 11.945 9.977 0.366 1 85.81 59 SER B CA 1
ATOM 1564 C C . SER B 1 59 ? 12.477 9.648 -1.024 1 85.81 59 SER B C 1
ATOM 1566 O O . SER B 1 59 ? 13.117 10.484 -1.667 1 85.81 59 SER B O 1
ATOM 1568 N N . ALA B 1 60 ? 12.359 8.531 -1.418 1 92.81 60 ALA B N 1
ATOM 1569 C CA . ALA B 1 60 ? 12.602 8.094 -2.793 1 92.81 60 ALA B CA 1
ATOM 1570 C C . ALA B 1 60 ? 11.312 7.586 -3.436 1 92.81 60 ALA B C 1
ATOM 1572 O O . ALA B 1 60 ? 10.617 6.738 -2.869 1 92.81 60 ALA B O 1
ATOM 1573 N N . GLU B 1 61 ? 11.008 8.164 -4.555 1 95.31 61 GLU B N 1
ATOM 1574 C CA . GLU B 1 61 ? 9.82 7.73 -5.281 1 95.31 61 GLU B CA 1
ATOM 1575 C C . GLU B 1 61 ? 10.18 6.781 -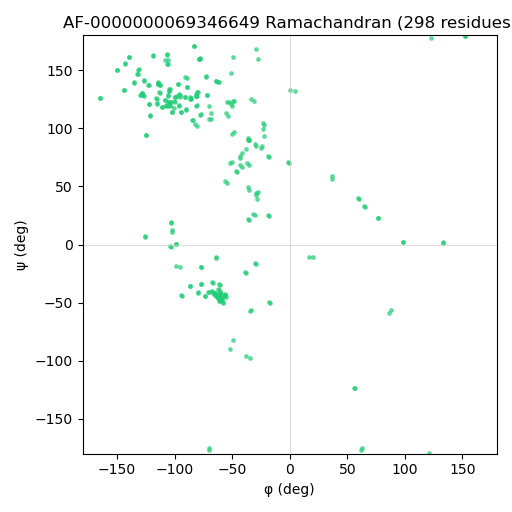6.418 1 95.31 61 GLU B C 1
ATOM 1577 O O . GLU B 1 61 ? 10.938 7.148 -7.324 1 95.31 61 GLU B O 1
ATOM 1582 N N . LEU B 1 62 ? 9.578 5.574 -6.379 1 97 62 LEU B N 1
ATOM 1583 C CA . LEU B 1 62 ? 9.836 4.539 -7.375 1 97 62 LEU B CA 1
ATOM 1584 C C . LEU B 1 62 ? 8.586 4.258 -8.203 1 97 62 LEU B C 1
ATOM 1586 O O . LEU B 1 62 ? 7.477 4.219 -7.672 1 97 62 LEU B O 1
ATOM 1590 N N . LYS B 1 63 ? 8.836 4.113 -9.5 1 96.75 63 LYS B N 1
ATOM 1591 C CA . LYS B 1 63 ? 7.75 3.719 -10.398 1 96.75 63 LYS B CA 1
ATOM 1592 C C . LYS B 1 63 ? 7.879 2.254 -10.805 1 96.75 63 LYS B C 1
ATOM 1594 O O . LYS B 1 63 ? 8.938 1.822 -11.258 1 96.75 63 LYS B O 1
ATOM 1599 N N . ILE B 1 64 ? 6.879 1.438 -10.562 1 95.88 64 ILE B N 1
ATOM 1600 C CA . ILE B 1 64 ? 6.77 0.046 -10.984 1 95.88 64 ILE B CA 1
ATOM 1601 C C . ILE B 1 64 ? 5.52 -0.136 -11.836 1 95.88 64 ILE B C 1
ATOM 1603 O O . ILE B 1 64 ? 4.398 -0.086 -11.328 1 95.88 64 ILE B O 1
ATOM 1607 N N . GLY B 1 65 ? 5.711 -0.388 -13.141 1 93.75 65 GLY B N 1
ATOM 1608 C CA . GLY B 1 65 ? 4.551 -0.322 -14.016 1 93.75 65 GLY B CA 1
ATOM 1609 C C . GLY B 1 65 ? 3.84 1.016 -13.969 1 93.75 65 GLY B C 1
ATOM 1610 O O . GLY B 1 65 ? 4.457 2.062 -14.172 1 93.75 65 GLY B O 1
ATOM 1611 N N . SER B 1 66 ? 2.596 0.986 -13.664 1 93.81 66 SER B N 1
ATOM 1612 C CA . SER B 1 66 ? 1.82 2.219 -13.586 1 93.81 66 SER B CA 1
ATOM 1613 C C . SER B 1 66 ? 1.681 2.691 -12.141 1 93.81 66 SER B C 1
ATOM 1615 O O . SER B 1 66 ? 1.033 3.707 -11.875 1 93.81 66 SER B O 1
ATOM 1617 N N . SER B 1 67 ? 2.213 2.037 -11.219 1 96 67 SER B N 1
ATOM 1618 C CA . SER B 1 67 ? 2.051 2.33 -9.797 1 96 67 SER B CA 1
ATOM 1619 C C . SER B 1 67 ? 3.316 2.947 -9.219 1 96 67 SER B C 1
ATOM 1621 O O . SER B 1 67 ? 4.379 2.906 -9.836 1 96 67 SER B O 1
ATOM 1623 N N . PHE B 1 68 ? 3.182 3.576 -8.016 1 95.94 68 PHE B N 1
ATOM 1624 C CA . PHE B 1 68 ? 4.281 4.277 -7.367 1 95.94 68 PHE B CA 1
ATOM 1625 C C . PHE B 1 68 ? 4.48 3.77 -5.941 1 95.94 68 PHE B C 1
ATOM 1627 O O . PHE B 1 68 ? 3.51 3.512 -5.227 1 95.94 68 PHE B O 1
ATOM 1634 N N . LEU B 1 69 ? 5.734 3.676 -5.598 1 96.25 69 LEU B N 1
ATOM 1635 C CA . LEU B 1 69 ? 6.141 3.285 -4.254 1 96.25 69 LEU B CA 1
ATOM 1636 C C . LEU B 1 69 ? 7.109 4.305 -3.66 1 96.25 69 LEU B C 1
ATOM 1638 O O . LEU B 1 69 ? 8.086 4.688 -4.309 1 96.25 69 LEU B O 1
ATOM 1642 N N . LEU B 1 70 ? 6.801 4.777 -2.459 1 93.19 70 LEU B N 1
ATOM 1643 C CA . LEU B 1 70 ? 7.723 5.652 -1.734 1 93.19 70 LEU B CA 1
ATOM 1644 C C . LEU B 1 70 ? 8.555 4.852 -0.735 1 93.19 70 LEU B C 1
ATOM 1646 O O . LEU B 1 70 ? 8.039 3.949 -0.074 1 93.19 70 LEU B O 1
ATOM 1650 N N . VAL B 1 71 ? 9.797 5.191 -0.693 1 92.19 71 VAL B N 1
ATOM 1651 C CA . VAL B 1 71 ? 10.703 4.539 0.247 1 92.19 71 VAL B CA 1
ATOM 1652 C C . VAL B 1 71 ? 11.453 5.598 1.054 1 92.19 71 VAL B C 1
ATOM 1654 O O . VAL B 1 71 ? 11.984 6.555 0.49 1 92.19 71 VAL B O 1
ATOM 1657 N N . ASN B 1 72 ? 11.477 5.477 2.307 1 87.5 72 ASN B N 1
ATOM 1658 C CA . ASN B 1 72 ? 12.234 6.402 3.145 1 87.5 72 ASN B CA 1
ATOM 1659 C C . ASN B 1 72 ? 12.883 5.684 4.324 1 87.5 72 ASN B C 1
ATOM 1661 O O . ASN B 1 72 ? 12.422 4.625 4.746 1 87.5 72 ASN B O 1
ATOM 1665 N N . ASP B 1 73 ? 13.945 6.332 4.781 1 83.75 73 ASP B N 1
ATOM 1666 C CA . ASP B 1 73 ? 14.555 5.887 6.031 1 83.75 73 ASP B CA 1
ATOM 1667 C C . ASP B 1 73 ? 13.688 6.258 7.227 1 83.75 73 ASP B C 1
ATOM 1669 O O . ASP B 1 73 ? 12.969 7.262 7.195 1 83.75 73 ASP B O 1
ATOM 1673 N N . ARG B 1 74 ? 13.75 5.316 8.141 1 75.38 74 ARG B N 1
ATOM 1674 C CA . ARG B 1 74 ? 13.07 5.668 9.383 1 75.38 74 ARG B CA 1
ATOM 1675 C C . ARG B 1 74 ? 13.805 6.785 10.117 1 75.38 74 ARG B C 1
ATOM 1677 O O . ARG B 1 74 ? 15.016 6.703 10.32 1 75.38 74 ARG B O 1
ATOM 1684 N N . PHE B 1 75 ? 13.32 8.047 10.188 1 60.44 75 PHE B N 1
ATOM 1685 C CA . PHE B 1 75 ? 13.945 9.117 10.953 1 60.44 75 PHE B CA 1
ATOM 1686 C C . PHE B 1 75 ? 13.5 9.07 12.406 1 60.44 75 PHE B C 1
ATOM 1688 O O . PHE B 1 75 ? 12.344 8.734 12.695 1 60.44 75 PHE B O 1
ATOM 1695 N N . ASP B 1 76 ? 14.375 8.641 13.391 1 50.03 76 ASP B N 1
ATOM 1696 C CA . ASP B 1 76 ? 14.172 8.586 14.828 1 50.03 76 ASP B CA 1
ATOM 1697 C C . ASP B 1 76 ? 13.281 9.734 15.305 1 50.03 76 ASP B C 1
ATOM 1699 O O . ASP B 1 76 ? 12.656 9.648 16.359 1 50.03 76 ASP B O 1
ATOM 1703 N N . ASP B 1 77 ? 13.734 11.031 14.984 1 42.5 77 ASP B N 1
ATOM 1704 C CA . ASP B 1 77 ? 13.062 12.008 15.836 1 42.5 77 ASP B CA 1
ATOM 1705 C C . ASP B 1 77 ? 11.547 11.891 15.711 1 42.5 77 ASP B C 1
ATOM 1707 O O . ASP B 1 77 ? 10.805 12.664 16.328 1 42.5 77 ASP B O 1
ATOM 1711 N N . ALA B 1 78 ? 11.172 11.75 14.586 1 38.09 78 ALA B N 1
ATOM 1712 C CA . ALA B 1 78 ? 9.734 11.586 14.766 1 38.09 78 ALA B CA 1
ATOM 1713 C C . ALA B 1 78 ? 9.43 10.531 15.82 1 38.09 78 ALA B C 1
ATOM 1715 O O . ALA B 1 78 ? 9.906 9.398 15.734 1 38.09 78 ALA B O 1
ATOM 1716 N N . GLY B 1 79 ? 9.195 11.141 17.219 1 36.34 79 GLY B N 1
ATOM 1717 C CA . GLY B 1 79 ? 9.062 10.594 18.562 1 36.34 79 GLY B CA 1
ATOM 1718 C C . GLY B 1 79 ? 9.281 9.094 18.625 1 36.34 79 GLY B C 1
ATOM 1719 O O . GLY B 1 79 ? 9.211 8.414 17.594 1 36.34 79 GLY B O 1
ATOM 1720 N N . GLU B 1 80 ? 10.258 8.695 19.781 1 34.12 80 GLU B N 1
ATOM 1721 C CA . GLU B 1 80 ? 10.516 7.402 20.406 1 34.12 80 GLU B CA 1
ATOM 1722 C C . GLU B 1 80 ? 9.398 6.41 20.125 1 34.12 80 GLU B C 1
ATOM 1724 O O . GLU B 1 80 ? 9.523 5.223 20.422 1 34.12 80 GLU B O 1
ATOM 1729 N N . ASP B 1 81 ? 8.219 6.926 20.375 1 33.84 81 ASP B N 1
ATOM 1730 C CA . ASP B 1 81 ? 7.32 5.781 20.484 1 33.84 81 ASP B CA 1
ATOM 1731 C C . ASP B 1 81 ? 7.371 4.926 19.219 1 33.84 81 ASP B C 1
ATOM 1733 O O . ASP B 1 81 ? 7.062 5.402 18.125 1 33.84 81 ASP B O 1
ATOM 1737 N N . GLY B 1 82 ? 8.688 4.457 18.797 1 36.88 82 GLY B N 1
ATOM 1738 C CA . GLY B 1 82 ? 9.008 3.229 18.094 1 36.88 82 GLY B CA 1
ATOM 1739 C C . GLY B 1 82 ? 7.801 2.584 17.438 1 36.88 82 GLY B C 1
ATOM 1740 O O . GLY B 1 82 ? 7.785 1.375 17.203 1 36.88 82 GLY B O 1
ATOM 1741 N N . SER B 1 83 ? 6.785 3.098 17.797 1 38.16 83 SER B N 1
ATOM 1742 C CA . SER B 1 83 ? 5.633 2.322 17.359 1 38.16 83 SER B CA 1
ATOM 1743 C C . SER B 1 83 ? 5.723 1.997 15.875 1 38.16 83 SER B C 1
ATOM 1745 O O . SER B 1 83 ? 5.867 2.896 15.047 1 38.16 83 SER B O 1
ATOM 1747 N N . THR B 1 84 ? 6.668 1.11 15.594 1 43.31 84 THR B N 1
ATOM 1748 C CA . THR B 1 84 ? 6.566 0.411 14.32 1 43.31 84 THR B CA 1
ATOM 1749 C C . THR B 1 84 ? 5.328 0.865 13.547 1 43.31 84 THR B C 1
ATOM 1751 O O . THR B 1 84 ? 4.219 0.847 14.086 1 43.31 84 THR B O 1
ATOM 1754 N N . VAL B 1 85 ? 5.461 2.148 13.094 1 46.22 85 VAL B N 1
ATOM 1755 C CA . VAL B 1 85 ? 4.375 2.309 12.133 1 46.22 85 VAL B CA 1
ATOM 1756 C C . VAL B 1 85 ? 3.865 0.937 11.703 1 46.22 85 VAL B C 1
ATOM 1758 O O . VAL B 1 85 ? 4.418 0.324 10.781 1 46.22 85 VAL B O 1
ATOM 1761 N N . ALA B 1 86 ? 4.133 -0.006 12.672 1 45.44 86 ALA B N 1
ATOM 1762 C CA . ALA B 1 86 ? 3.59 -1.317 12.328 1 45.44 86 ALA B CA 1
ATOM 1763 C C . ALA B 1 86 ? 2.199 -1.19 11.719 1 45.44 86 ALA B C 1
ATOM 1765 O O . ALA B 1 86 ? 1.292 -0.624 12.328 1 45.44 86 ALA B O 1
ATOM 1766 N N . SER B 1 87 ? 2.234 -0.603 10.578 1 50.31 87 SER B N 1
ATOM 1767 C CA . SER B 1 87 ? 0.905 -0.872 10.039 1 50.31 87 SER B CA 1
ATOM 1768 C C . SER B 1 87 ? 0.417 -2.26 10.445 1 50.31 87 SER B C 1
ATOM 1770 O O . SER B 1 87 ? 1.089 -3.26 10.188 1 50.31 87 SER B O 1
ATOM 1772 N N . GLY B 1 88 ? 0.17 -2.338 11.75 1 47.44 88 GLY B N 1
ATOM 1773 C CA . GLY B 1 88 ? -0.53 -3.555 12.133 1 47.44 88 GLY B CA 1
ATOM 1774 C C . GLY B 1 88 ? -1.419 -4.098 11.031 1 47.44 88 GLY B C 1
ATOM 1775 O O . GLY B 1 88 ? -2.076 -5.129 11.203 1 47.44 88 GLY B O 1
ATOM 1776 N N . GLY B 1 89 ? -1.721 -3.26 10.047 1 56.94 89 GLY B N 1
ATOM 1777 C CA . GLY B 1 89 ? -2.785 -3.867 9.266 1 56.94 89 GLY B CA 1
ATOM 1778 C C . GLY B 1 89 ? -2.275 -4.805 8.188 1 56.94 89 GLY B C 1
ATOM 1779 O O . GLY B 1 89 ? -1.11 -4.727 7.789 1 56.94 89 GLY B O 1
ATOM 1780 N N . GLY B 1 90 ? -2.559 -5.867 8.016 1 75.19 90 GLY B N 1
ATOM 1781 C CA . GLY B 1 90 ? -2.521 -6.957 7.047 1 75.19 90 GLY B CA 1
ATOM 1782 C C . GLY B 1 90 ? -2.488 -6.477 5.609 1 75.19 90 GLY B C 1
ATOM 1783 O O . GLY B 1 90 ? -3.203 -7.004 4.758 1 75.19 90 GLY B O 1
ATOM 1784 N N . ILE B 1 91 ? -1.506 -5.316 5.32 1 86.31 91 ILE B N 1
ATOM 1785 C CA . ILE B 1 91 ? -1.435 -4.848 3.941 1 86.31 91 ILE B CA 1
ATOM 1786 C C . ILE B 1 91 ? -0.353 -5.621 3.191 1 86.31 91 ILE B C 1
ATOM 1788 O O . ILE B 1 91 ? 0.771 -5.762 3.68 1 86.31 91 ILE B O 1
ATOM 1792 N N . LEU B 1 92 ? -0.671 -6.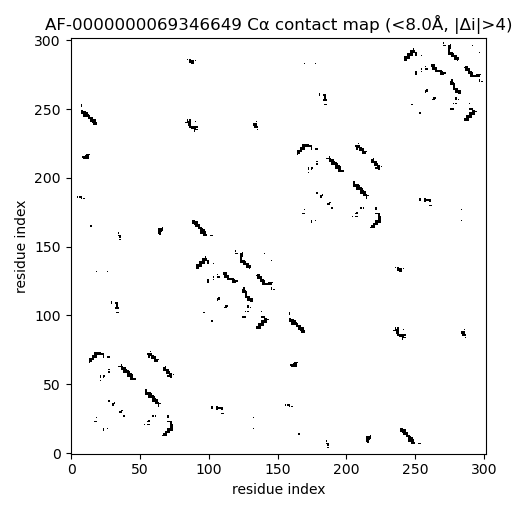18 2.113 1 88.62 92 LEU B N 1
ATOM 1793 C CA . LEU B 1 92 ? 0.279 -6.676 1.125 1 88.62 92 LEU B CA 1
ATOM 1794 C C . LEU B 1 92 ? 0.102 -5.957 -0.208 1 88.62 92 LEU B C 1
ATOM 1796 O O . LEU B 1 92 ? -0.855 -5.199 -0.388 1 88.62 92 LEU B O 1
ATOM 1800 N N . LEU B 1 93 ? 1.061 -6.016 -1.059 1 92.69 93 LEU B N 1
ATOM 1801 C CA . LEU B 1 93 ? 0.992 -5.383 -2.373 1 92.69 93 LEU B CA 1
ATOM 1802 C C . LEU B 1 93 ? 0.73 -6.422 -3.459 1 92.69 93 LEU B C 1
ATOM 1804 O O . LEU B 1 93 ? 1.468 -7.402 -3.58 1 92.69 93 LEU B O 1
ATOM 1808 N N . ARG B 1 94 ? -0.309 -6.23 -4.172 1 91.81 94 ARG B N 1
ATOM 1809 C CA . ARG B 1 94 ? -0.668 -7.125 -5.27 1 91.81 94 ARG B CA 1
ATOM 1810 C C . ARG B 1 94 ? -0.131 -6.602 -6.598 1 91.81 94 ARG B C 1
ATOM 1812 O O . ARG B 1 94 ? -0.595 -5.578 -7.102 1 91.81 94 ARG B O 1
ATOM 1819 N N . LEU B 1 95 ? 0.755 -7.336 -7.133 1 93.88 95 LEU B N 1
ATOM 1820 C CA . LEU B 1 95 ? 1.441 -6.961 -8.367 1 93.88 95 LEU B CA 1
ATOM 1821 C C . LEU B 1 95 ? 0.91 -7.766 -9.547 1 93.88 95 LEU B C 1
ATOM 1823 O O . LEU B 1 95 ? 0.716 -8.977 -9.445 1 93.88 95 LEU B O 1
ATOM 1827 N N . GLU B 1 96 ? 0.615 -7.082 -10.617 1 91.94 96 GLU B N 1
ATOM 1828 C CA . GLU B 1 96 ? 0.171 -7.73 -11.852 1 91.94 96 GLU B CA 1
ATOM 1829 C C . GLU B 1 96 ? 1.316 -7.863 -12.852 1 91.94 96 GLU B C 1
ATOM 1831 O O . GLU B 1 96 ? 1.942 -6.867 -13.219 1 91.94 96 GLU B O 1
ATOM 1836 N N . ALA B 1 97 ? 1.47 -9.102 -13.289 1 91.5 97 ALA B N 1
ATOM 1837 C CA . ALA B 1 97 ? 2.598 -9.391 -14.164 1 91.5 97 ALA B CA 1
ATOM 1838 C C . ALA B 1 97 ? 2.15 -10.203 -15.383 1 91.5 97 ALA B C 1
ATOM 1840 O O . ALA B 1 97 ? 1.246 -11.031 -15.281 1 91.5 97 ALA B O 1
ATOM 1841 N N . GLU B 1 98 ? 2.795 -9.977 -16.5 1 88.31 98 GLU B N 1
ATOM 1842 C CA . GLU B 1 98 ? 2.537 -10.766 -17.703 1 88.31 98 GLU B CA 1
ATOM 1843 C C . GLU B 1 98 ? 3.205 -12.133 -17.625 1 88.31 98 GLU B C 1
ATOM 1845 O O . GLU B 1 98 ? 2.678 -13.117 -18.141 1 88.31 98 GLU B O 1
ATOM 1850 N N . ASP B 1 99 ? 4.324 -12.203 -17.016 1 86.44 99 ASP B N 1
ATOM 1851 C CA . ASP B 1 99 ? 5.09 -13.438 -16.844 1 86.44 99 ASP B CA 1
ATOM 1852 C C . ASP B 1 99 ? 5.379 -13.695 -15.359 1 86.44 99 ASP B C 1
ATOM 1854 O O . ASP B 1 99 ? 6.387 -13.227 -14.836 1 86.44 99 ASP B O 1
ATOM 1858 N N . LEU B 1 100 ? 4.543 -14.461 -14.773 1 88.88 100 LEU B N 1
ATOM 1859 C CA . LEU B 1 100 ? 4.625 -14.727 -13.344 1 88.88 100 LEU B CA 1
ATOM 1860 C C . LEU B 1 100 ? 5.945 -15.398 -12.992 1 88.88 100 LEU B C 1
ATOM 1862 O O . LEU B 1 100 ? 6.633 -14.977 -12.055 1 88.88 100 LEU B O 1
ATOM 1866 N N . ASP B 1 101 ? 6.281 -16.406 -13.734 1 86.75 101 ASP B N 1
ATOM 1867 C CA . ASP B 1 101 ? 7.477 -17.188 -13.43 1 86.75 101 ASP B CA 1
ATOM 1868 C C . ASP B 1 101 ? 8.734 -16.312 -13.484 1 86.75 101 ASP B C 1
ATOM 1870 O O . ASP B 1 101 ? 9.594 -16.406 -12.609 1 86.75 101 ASP B O 1
ATOM 1874 N N . ALA B 1 102 ? 8.781 -15.539 -14.438 1 90.31 102 ALA B N 1
ATOM 1875 C CA . ALA B 1 102 ? 9.945 -14.672 -14.602 1 90.31 102 ALA B CA 1
ATOM 1876 C C . ALA B 1 102 ? 10.055 -13.68 -13.445 1 90.31 102 ALA B C 1
ATOM 1878 O O . ALA B 1 102 ? 11.148 -13.453 -12.922 1 90.31 102 ALA B O 1
ATOM 1879 N N . VAL B 1 103 ? 8.953 -13.109 -13.102 1 91.75 103 VAL B N 1
ATOM 1880 C CA . VAL B 1 103 ? 8.945 -12.109 -12.039 1 91.75 103 VAL B CA 1
ATOM 1881 C C . VAL B 1 103 ? 9.305 -12.766 -10.711 1 91.75 103 VAL B C 1
ATOM 1883 O O . VAL B 1 103 ? 10.086 -12.211 -9.93 1 91.75 103 VAL B O 1
ATOM 1886 N N . MET B 1 104 ? 8.781 -13.867 -10.477 1 91.38 104 MET B N 1
ATOM 1887 C CA . MET B 1 104 ? 9.086 -14.594 -9.242 1 91.38 104 MET B CA 1
ATOM 1888 C C . MET B 1 104 ? 10.578 -14.922 -9.164 1 91.38 104 MET B C 1
ATOM 1890 O O . MET B 1 104 ? 11.203 -14.727 -8.125 1 91.38 104 MET B O 1
ATOM 1894 N N . LYS B 1 105 ? 11.062 -15.43 -10.211 1 92.69 105 LYS B N 1
ATOM 1895 C CA . LYS B 1 105 ? 12.484 -15.781 -10.25 1 92.69 105 LYS B CA 1
ATOM 1896 C C . LYS B 1 105 ? 13.359 -14.555 -9.992 1 92.69 105 LYS B C 1
ATOM 1898 O O . LYS B 1 105 ? 14.328 -14.625 -9.234 1 92.69 105 LYS B O 1
ATOM 1903 N N . LYS B 1 106 ? 13.07 -13.5 -10.602 1 94.81 106 LYS B N 1
ATOM 1904 C CA . LYS B 1 106 ? 13.828 -12.266 -10.43 1 94.81 106 LYS B CA 1
ATOM 1905 C C . LYS B 1 106 ? 13.766 -11.773 -8.992 1 94.81 106 LYS B C 1
ATOM 1907 O O . LYS B 1 106 ? 14.773 -11.328 -8.438 1 94.81 106 LYS B O 1
ATOM 1912 N N . ALA B 1 107 ? 12.633 -11.789 -8.484 1 95.19 107 ALA B N 1
ATOM 1913 C CA . ALA B 1 107 ? 12.461 -11.352 -7.102 1 95.19 107 ALA B CA 1
ATOM 1914 C C . ALA B 1 107 ? 13.297 -12.203 -6.148 1 95.19 107 ALA B C 1
ATOM 1916 O O . ALA B 1 107 ? 13.969 -11.68 -5.258 1 95.19 107 ALA B O 1
ATOM 1917 N N . VAL B 1 108 ? 13.227 -13.461 -6.336 1 95.44 108 VAL B N 1
ATOM 1918 C CA . VAL B 1 108 ? 13.977 -14.375 -5.48 1 95.44 108 VAL B CA 1
ATOM 1919 C C . VAL B 1 108 ? 15.477 -14.164 -5.676 1 95.44 108 VAL B C 1
ATOM 1921 O O . VAL B 1 108 ? 16.234 -14.141 -4.707 1 95.44 108 VAL B O 1
ATOM 1924 N N . THR B 1 109 ? 15.844 -13.992 -6.879 1 96.31 109 THR B N 1
ATOM 1925 C CA . THR B 1 109 ? 17.25 -13.742 -7.184 1 96.31 109 THR B CA 1
ATOM 1926 C C . THR B 1 109 ? 17.719 -12.461 -6.508 1 96.31 109 THR B C 1
ATOM 1928 O O . THR B 1 109 ? 18.875 -12.367 -6.07 1 96.31 109 THR B O 1
ATOM 1931 N N . ALA B 1 110 ? 16.859 -11.523 -6.41 1 96.19 110 ALA B N 1
ATOM 1932 C CA . ALA B 1 110 ? 17.203 -10.234 -5.812 1 96.19 110 ALA B CA 1
ATOM 1933 C C . ALA B 1 110 ? 17.25 -10.336 -4.289 1 96.19 110 ALA B C 1
ATOM 1935 O O . ALA B 1 110 ? 17.766 -9.438 -3.617 1 96.19 110 ALA B O 1
ATOM 1936 N N . GLY B 1 111 ? 16.609 -11.375 -3.734 1 96.38 111 GLY B N 1
ATOM 1937 C CA . GLY B 1 111 ? 16.734 -11.555 -2.295 1 96.38 111 GLY B CA 1
ATOM 1938 C C . GLY B 1 111 ? 15.398 -11.82 -1.612 1 96.38 111 GLY B C 1
ATOM 1939 O O . GLY B 1 111 ? 15.344 -11.984 -0.392 1 96.38 111 GLY B O 1
ATOM 1940 N N . ALA B 1 112 ? 14.383 -11.891 -2.359 1 95.12 112 ALA B N 1
ATOM 1941 C CA . ALA B 1 112 ? 13.078 -12.195 -1.774 1 95.12 112 ALA B CA 1
ATOM 1942 C C . ALA B 1 112 ? 12.938 -13.688 -1.501 1 95.12 112 ALA B C 1
ATOM 1944 O O . ALA B 1 112 ? 13.664 -14.508 -2.082 1 95.12 112 ALA B O 1
ATOM 1945 N N . GLU B 1 113 ? 11.961 -13.961 -0.567 1 93.81 113 GLU B N 1
ATOM 1946 C CA . GLU B 1 113 ? 11.633 -15.344 -0.24 1 93.81 113 GLU B CA 1
ATOM 1947 C C . GLU B 1 113 ? 10.211 -15.695 -0.674 1 93.81 113 GLU B C 1
ATOM 1949 O O . GLU B 1 113 ? 9.297 -14.891 -0.522 1 93.81 113 GLU B O 1
ATOM 1954 N N . ILE B 1 114 ? 10.07 -16.859 -1.193 1 89.62 114 ILE B N 1
ATOM 1955 C CA . ILE B 1 114 ? 8.742 -17.328 -1.582 1 89.62 114 ILE B CA 1
ATOM 1956 C C . ILE B 1 114 ? 7.918 -17.641 -0.334 1 89.62 114 ILE B C 1
ATOM 1958 O O . ILE B 1 114 ? 8.414 -18.25 0.612 1 89.62 114 ILE B O 1
ATOM 1962 N N . VAL B 1 115 ? 6.785 -17.047 -0.39 1 83.12 115 VAL B N 1
ATOM 1963 C CA . VAL B 1 115 ? 5.855 -17.281 0.709 1 83.12 115 VAL B CA 1
ATOM 1964 C C . VAL B 1 115 ? 4.703 -18.172 0.234 1 83.12 115 VAL B C 1
ATOM 1966 O O . VAL B 1 115 ? 3.898 -17.75 -0.603 1 83.12 115 VAL B O 1
ATOM 1969 N N . GLY B 1 116 ? 4.57 -19.266 0.834 1 73.62 116 GLY B N 1
ATOM 1970 C CA . GLY B 1 116 ? 3.479 -20.172 0.523 1 73.62 116 GLY B CA 1
ATOM 1971 C C . GLY B 1 116 ? 3.512 -20.672 -0.906 1 73.62 116 GLY B C 1
ATOM 1972 O O . GLY B 1 116 ? 4.477 -20.438 -1.634 1 73.62 116 GLY B O 1
ATOM 1973 N N . GLU B 1 117 ? 2.385 -21.531 -1.255 1 61.91 117 GLU B N 1
ATOM 1974 C CA . GLU B 1 117 ? 2.289 -22.141 -2.58 1 61.91 117 GLU B CA 1
ATOM 1975 C C . GLU B 1 117 ? 1.555 -21.219 -3.553 1 61.91 117 GLU B C 1
ATOM 1977 O O . GLU B 1 117 ? 0.804 -20.328 -3.133 1 61.91 117 GLU B O 1
ATOM 1982 N N . VAL B 1 118 ? 2.051 -21.266 -4.742 1 59.5 118 VAL B N 1
ATOM 1983 C CA . VAL B 1 118 ? 1.322 -20.594 -5.816 1 59.5 118 VAL B CA 1
ATOM 1984 C C . VAL B 1 118 ? -0.119 -21.094 -5.852 1 59.5 118 VAL B C 1
ATOM 1986 O O . VAL B 1 118 ? -0.363 -22.312 -5.816 1 59.5 118 VAL B O 1
ATOM 1989 N N . THR B 1 119 ? -1.066 -20.141 -5.457 1 59.88 119 THR B N 1
ATOM 1990 C CA . THR B 1 119 ? -2.473 -20.531 -5.434 1 59.88 119 THR B CA 1
ATOM 1991 C C . THR B 1 119 ? -3.164 -20.125 -6.734 1 59.88 119 THR B C 1
ATOM 1993 O O . THR B 1 119 ? -2.822 -19.109 -7.332 1 59.88 119 THR B O 1
ATOM 1996 N N . GLU B 1 120 ? -3.789 -21.094 -7.34 1 54.31 120 GLU B N 1
ATOM 1997 C CA . GLU B 1 120 ? -4.676 -20.844 -8.469 1 54.31 120 GLU B CA 1
ATOM 1998 C C . GLU B 1 120 ? -6.051 -20.375 -7.996 1 54.31 120 GLU B C 1
ATOM 2000 O O . GLU B 1 120 ? -6.621 -20.938 -7.062 1 54.31 120 GLU B O 1
ATOM 2005 N N . TYR B 1 121 ? -6.242 -19.047 -8.109 1 51.81 121 TYR B N 1
ATOM 2006 C CA . TYR B 1 121 ? -7.605 -18.625 -7.824 1 51.81 121 TYR B CA 1
ATOM 2007 C C . TYR B 1 121 ? -8.336 -18.25 -9.109 1 51.81 121 TYR B C 1
ATOM 2009 O O . TYR B 1 121 ? -7.75 -18.25 -10.188 1 51.81 121 TYR B O 1
ATOM 2017 N N . GLU B 1 122 ? -9.688 -18.281 -9.039 1 51.72 122 GLU B N 1
ATOM 2018 C CA . GLU B 1 122 ? -10.539 -17.953 -10.188 1 51.72 122 GLU B CA 1
ATOM 2019 C C . GLU B 1 122 ? -9.961 -16.797 -10.992 1 51.72 122 GLU B C 1
ATOM 2021 O O . GLU B 1 122 ? -10.148 -16.719 -12.203 1 51.72 122 GLU B O 1
ATOM 2026 N N . GLY B 1 123 ? -9.203 -16.047 -10.344 1 51.38 123 GLY B N 1
ATOM 2027 C CA . GLY B 1 123 ? -8.734 -14.875 -11.07 1 51.38 123 GLY B CA 1
ATOM 2028 C C . GLY B 1 123 ? -7.312 -15.023 -11.578 1 51.38 123 GLY B C 1
ATOM 2029 O O . GLY B 1 123 ? -6.742 -14.078 -12.125 1 51.38 123 GLY B O 1
ATOM 2030 N N . GLY B 1 124 ? -6.777 -16.188 -11.516 1 59.97 124 GLY B N 1
ATOM 2031 C CA . GLY B 1 124 ? -5.48 -16.484 -12.102 1 59.97 124 GLY B CA 1
ATOM 2032 C C . GLY B 1 124 ? -4.484 -17.031 -11.094 1 59.97 124 GLY B C 1
ATOM 2033 O O . GLY B 1 124 ? -4.867 -17.484 -10.008 1 59.97 124 GLY B O 1
ATOM 2034 N N . VAL B 1 125 ? -3.289 -17.375 -11.562 1 62.25 125 VAL B N 1
ATOM 2035 C CA . VAL B 1 125 ? -2.195 -17.906 -10.758 1 62.25 125 VAL B CA 1
ATOM 2036 C C . VAL B 1 125 ? -1.474 -16.766 -10.047 1 62.25 125 VAL B C 1
ATOM 2038 O O . VAL B 1 125 ? -1.241 -15.711 -10.633 1 62.25 125 VAL B O 1
ATOM 2041 N N . CYS B 1 126 ? -1.384 -17.016 -8.758 1 78.25 126 CYS B N 1
ATOM 2042 C CA . CYS B 1 126 ? -0.703 -15.984 -7.977 1 78.25 126 CYS B CA 1
ATOM 2043 C C . CYS B 1 126 ? 0.385 -16.594 -7.102 1 78.25 126 CYS B C 1
ATOM 2045 O O . CYS B 1 126 ? 0.232 -17.719 -6.609 1 78.25 126 CYS B O 1
ATOM 2047 N N . GLY B 1 127 ? 1.588 -16.016 -7.207 1 85.62 127 GLY B N 1
ATOM 2048 C CA . GLY B 1 127 ? 2.635 -16.312 -6.238 1 85.62 127 GLY B CA 1
ATOM 2049 C C . GLY B 1 127 ? 2.875 -15.18 -5.254 1 85.62 127 GLY B C 1
ATOM 2050 O O . GLY B 1 127 ? 2.48 -14.039 -5.504 1 85.62 127 GLY B O 1
ATOM 2051 N N . LYS B 1 128 ? 3.4 -15.656 -4.121 1 88.56 128 LYS B N 1
ATOM 2052 C CA . LYS B 1 128 ? 3.695 -14.656 -3.1 1 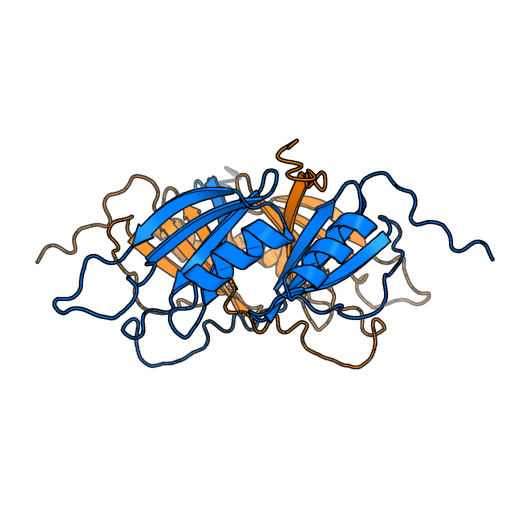88.56 128 LYS B CA 1
ATOM 2053 C C . LYS B 1 128 ? 5.168 -14.695 -2.703 1 88.56 128 LYS B C 1
ATOM 2055 O O . LYS B 1 128 ? 5.75 -15.773 -2.562 1 88.56 128 LYS B O 1
ATOM 2060 N N . VAL B 1 129 ? 5.695 -13.523 -2.57 1 90.88 129 VAL B N 1
ATOM 2061 C CA . VAL B 1 129 ? 7.07 -13.422 -2.084 1 90.88 129 VAL B CA 1
ATOM 2062 C C . VAL B 1 129 ? 7.145 -12.391 -0.959 1 90.88 129 VAL B C 1
ATOM 2064 O O . VAL B 1 129 ? 6.328 -11.469 -0.896 1 90.88 129 VAL B O 1
ATOM 2067 N N . ARG B 1 130 ? 8.047 -12.602 -0.092 1 91.44 130 ARG B N 1
ATOM 2068 C CA . ARG B 1 130 ? 8.391 -11.633 0.942 1 91.44 130 ARG B CA 1
ATOM 2069 C C . ARG B 1 130 ? 9.75 -11 0.66 1 91.44 130 ARG B C 1
ATOM 2071 O O . ARG B 1 130 ? 10.75 -11.703 0.5 1 91.44 130 ARG B O 1
ATOM 2078 N N . ASP B 1 131 ? 9.75 -9.68 0.594 1 92.69 131 ASP B N 1
ATOM 2079 C CA . ASP B 1 131 ? 11.016 -9.016 0.303 1 92.69 131 ASP B CA 1
ATOM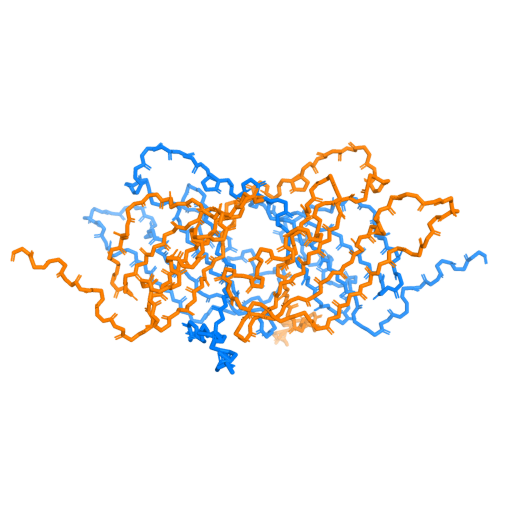 2080 C C . ASP B 1 131 ? 11.852 -8.852 1.569 1 92.69 131 ASP B C 1
ATOM 2082 O O . ASP B 1 131 ? 11.398 -9.172 2.668 1 92.69 131 ASP B O 1
ATOM 2086 N N . PRO B 1 132 ? 13.125 -8.43 1.478 1 91.5 132 PRO B N 1
ATOM 2087 C CA . PRO B 1 132 ? 14.031 -8.344 2.625 1 91.5 132 PRO B CA 1
ATOM 2088 C C . PRO B 1 132 ? 13.57 -7.336 3.672 1 91.5 132 PRO B C 1
ATOM 2090 O O . PRO B 1 132 ? 14.086 -7.324 4.793 1 91.5 132 PRO B O 1
ATOM 2093 N N . PHE B 1 133 ? 12.648 -6.582 3.355 1 88.31 133 PHE B N 1
ATOM 2094 C CA . PHE B 1 133 ? 12.172 -5.539 4.262 1 88.31 133 PHE B CA 1
ATOM 2095 C C . PHE B 1 133 ? 10.852 -5.949 4.906 1 88.31 133 PHE B C 1
ATOM 2097 O O . PHE B 1 133 ? 10.266 -5.176 5.672 1 88.31 133 PHE B O 1
ATOM 2104 N N . GLY B 1 134 ? 10.391 -7.102 4.527 1 86.38 134 GLY B N 1
ATOM 2105 C CA . GLY B 1 134 ? 9.227 -7.672 5.184 1 86.38 134 GLY B CA 1
ATOM 2106 C C . GLY B 1 134 ? 7.938 -7.43 4.422 1 86.38 134 GLY B C 1
ATOM 2107 O O . GLY B 1 134 ? 6.859 -7.824 4.875 1 86.38 134 GLY B O 1
ATOM 2108 N N . VAL B 1 135 ? 7.996 -6.836 3.332 1 90.44 135 VAL B N 1
ATOM 2109 C CA . VAL B 1 135 ? 6.809 -6.586 2.523 1 90.44 135 VAL B CA 1
ATOM 2110 C C . VAL B 1 135 ? 6.438 -7.844 1.743 1 90.44 135 VAL B C 1
ATOM 2112 O O . VAL B 1 135 ? 7.301 -8.469 1.118 1 90.44 135 VAL B O 1
ATOM 2115 N N . VAL B 1 136 ? 5.18 -8.18 1.833 1 89.56 136 VAL B N 1
ATOM 2116 C CA . VAL B 1 136 ? 4.699 -9.32 1.061 1 89.56 136 VAL B CA 1
ATOM 2117 C C . VAL B 1 136 ? 4.094 -8.836 -0.255 1 89.56 136 VAL B C 1
ATOM 2119 O O . VAL B 1 136 ? 3.266 -7.918 -0.264 1 89.56 136 VAL B O 1
ATOM 2122 N N . TRP B 1 137 ? 4.559 -9.445 -1.303 1 91.56 137 TRP B N 1
ATOM 2123 C CA . TRP B 1 137 ? 4.055 -9.172 -2.645 1 91.56 137 TRP B CA 1
ATOM 2124 C C . TRP B 1 137 ? 3.27 -10.359 -3.188 1 91.56 137 TRP B C 1
ATOM 2126 O O . TRP B 1 137 ? 3.785 -11.484 -3.238 1 91.56 137 TRP B O 1
ATOM 2136 N N . ALA B 1 138 ? 2.047 -10.133 -3.445 1 89.31 138 ALA B N 1
ATOM 2137 C CA . ALA B 1 138 ? 1.259 -11.102 -4.207 1 89.31 138 ALA B CA 1
ATOM 2138 C C . ALA B 1 138 ? 1.339 -10.82 -5.703 1 89.31 138 ALA B C 1
ATOM 2140 O O . ALA B 1 138 ? 0.854 -9.789 -6.172 1 89.31 138 ALA B O 1
ATOM 2141 N N . ILE B 1 139 ? 1.891 -11.727 -6.453 1 91.19 139 ILE B N 1
ATOM 2142 C CA . ILE B 1 139 ? 2.104 -11.523 -7.879 1 91.19 139 ILE B CA 1
ATOM 2143 C C . ILE B 1 139 ? 1.089 -12.336 -8.68 1 91.19 139 ILE B C 1
ATOM 2145 O O . ILE B 1 139 ? 1.013 -13.562 -8.523 1 91.19 139 ILE B O 1
ATOM 2149 N N . ALA B 1 140 ? 0.326 -11.641 -9.43 1 87.75 140 ALA B N 1
ATOM 2150 C CA . ALA B 1 140 ? -0.712 -12.289 -10.227 1 87.75 140 ALA B CA 1
ATOM 2151 C C . ALA B 1 140 ? -0.395 -12.188 -11.719 1 87.75 140 ALA B C 1
ATOM 2153 O O . ALA B 1 140 ? 0.052 -11.148 -12.195 1 87.75 140 ALA B O 1
ATOM 2154 N N . ALA B 1 141 ? -0.624 -13.289 -12.352 1 86.62 141 ALA B N 1
ATOM 2155 C CA . ALA B 1 141 ? -0.442 -13.305 -13.805 1 86.62 141 ALA B CA 1
ATOM 2156 C C . ALA B 1 141 ? -1.663 -12.727 -14.516 1 86.62 141 ALA B C 1
ATOM 2158 O O . ALA B 1 141 ? -2.801 -13.016 -14.141 1 86.62 141 ALA B O 1
ATOM 2159 N N . VAL B 1 142 ? -1.291 -11.75 -15.391 1 78.62 142 VAL B N 1
ATOM 2160 C CA . VAL B 1 142 ? -2.381 -11.219 -16.203 1 78.62 142 VAL B CA 1
ATOM 2161 C C . VAL B 1 142 ? -2.521 -12.031 -17.484 1 78.62 142 VAL B C 1
ATOM 2163 O O . VAL B 1 142 ? -1.521 -12.406 -18.094 1 78.62 142 VAL B O 1
ATOM 2166 N N . GLY B 1 143 ? -3.783 -12.391 -17.891 1 63.78 143 GLY B N 1
ATOM 2167 C CA . GLY B 1 143 ? -4.055 -13.117 -19.125 1 63.78 143 GLY B CA 1
ATOM 2168 C C . GLY B 1 143 ? -3.953 -14.625 -18.969 1 63.78 143 GLY B C 1
ATOM 2169 O O . GLY B 1 143 ? -4.598 -15.375 -19.703 1 63.78 143 GLY B O 1
ATOM 2170 N N . LYS B 1 144 ? -2.666 -15.141 -18.516 1 53.81 144 LYS B N 1
ATOM 2171 C CA . LYS B 1 144 ? -2.453 -16.578 -18.625 1 53.81 144 LYS B CA 1
ATOM 2172 C C . LYS B 1 144 ? -3.314 -17.344 -17.625 1 53.81 144 LYS B C 1
ATOM 2174 O O . LYS B 1 144 ? -3.512 -16.891 -16.5 1 53.81 144 LYS B O 1
ATOM 2179 N N . LYS B 1 145 ? -4.172 -18.172 -18.109 1 45.72 145 LYS B N 1
ATOM 2180 C CA . LYS B 1 145 ? -4.859 -19.281 -17.453 1 45.72 145 LYS B CA 1
ATOM 2181 C C . LYS B 1 145 ? -3.943 -19.984 -16.453 1 45.72 145 LYS B C 1
ATOM 2183 O O . LYS B 1 145 ? -2.803 -20.328 -16.781 1 45.72 145 LYS B O 1
ATOM 2188 N N . CYS B 1 146 ? -3.908 -19.547 -15.109 1 39.41 146 CYS B N 1
ATOM 2189 C CA . CYS B 1 146 ? -3.135 -20.391 -14.203 1 39.41 146 CYS B CA 1
ATOM 2190 C C . CYS B 1 146 ? -3.006 -21.812 -14.75 1 39.41 146 CYS B C 1
ATOM 2192 O O . CYS B 1 146 ? -3.992 -22.406 -15.188 1 39.41 146 CYS B O 1
ATOM 2194 N N . PRO B 1 147 ? -1.944 -22.188 -15.25 1 35.03 147 PRO B N 1
ATOM 2195 C CA . PRO B 1 147 ? -1.959 -23.594 -15.672 1 35.03 147 PRO B CA 1
ATOM 2196 C C . PRO B 1 147 ? -2.768 -24.484 -14.727 1 35.03 147 PRO B C 1
ATOM 2198 O O . PRO B 1 147 ? -2.688 -24.328 -13.508 1 35.03 147 PRO B O 1
ATOM 2201 N N . GLU B 1 148 ? -4.113 -24.688 -14.992 1 32.41 148 GLU B N 1
ATOM 2202 C CA . GLU B 1 148 ? -4.809 -25.828 -14.391 1 32.41 148 GLU B CA 1
ATOM 2203 C C . GLU B 1 148 ? -3.832 -26.953 -14.047 1 32.41 148 GLU B C 1
ATOM 2205 O O . GLU B 1 148 ? -3.09 -27.422 -14.906 1 32.41 148 GLU B O 1
ATOM 2210 N N . ALA B 1 149 ? -3.127 -26.906 -12.875 1 32.16 149 ALA B N 1
ATOM 2211 C CA . ALA B 1 149 ? -2.547 -28.234 -12.656 1 32.16 149 ALA B CA 1
ATOM 2212 C C . ALA B 1 149 ? -3.422 -29.328 -13.258 1 32.16 149 ALA B C 1
ATOM 2214 O O . ALA B 1 149 ? -4.633 -29.359 -13.023 1 32.16 149 ALA B O 1
ATOM 2215 N N . GLU B 1 150 ? -3.332 -29.703 -14.469 1 28.55 150 GLU B N 1
ATOM 2216 C CA . GLU B 1 150 ? -3.801 -31 -14.93 1 28.55 150 GLU B CA 1
ATOM 2217 C C . GLU B 1 150 ? -3.871 -32 -13.781 1 28.55 150 GLU B C 1
ATOM 2219 O O . GLU B 1 150 ? -2.867 -32.281 -13.117 1 28.55 150 GLU B O 1
ATOM 2224 N N . ALA B 1 151 ? -5.055 -32.188 -13.062 1 29.64 151 ALA B N 1
ATOM 2225 C CA . ALA B 1 151 ? -5.234 -33.594 -12.648 1 29.64 151 ALA B CA 1
ATOM 2226 C C . ALA B 1 151 ? -4.973 -34.562 -13.797 1 29.64 151 ALA B C 1
ATOM 2228 O O . ALA B 1 151 ? -5.289 -34.25 -14.953 1 29.64 151 ALA B O 1
#

Sequence (302 aa):
MADETATTGLLGFKPQLVVPGMKAEVAVQFYKAAFGAKELRRVAHPKRKAEQELPLILSAELKIGSSFLLVNDRFDDAGEDGSTVASGGGILLRLEAEDLDAVMKKAVTAGAEIVGEVTEYEGGVCGKVRDPFGVVWAIAAVGKKCPEAEAMADETATTGLLGFKPQLVVPGMKAEVAVQFYKAAFGAKELRRVAHPKRKAEQELPLILSAELKIGSSFLLVNDRFDDAGEDGSTVASGGGILLRLEAEDLDAVMKKAVTAGAEIVGEVTEYEGGVCGKVRDPFGVVWAIAAVGKKCPEAEA

Organism: Musa acuminata subsp. malaccensis (NCBI:txid214687)

Foldseek 3Di:
DPPPPVCVVDPDDAAEAEFEDLCLVVVVVLCCQLQVKDWDDWDFPPDPDDDDDPTFTQWIWIDGPNGIYIYGYDDPPVDPPPPPVPPVPPDAAEAEDQDQVVSVVRSVVSPKAWDDDFDQDPQATWTWIAHPRGHIYIYGHDPDHNPPPPD/DPPPPVCVVDPDDAAEAEFEDLCLVVVVVLCCQLQVKDWDDWDFPDDDDDDDDPTFTQWIWIDGPNGIYIYGYDDPPVDPPPPPVCPVDPDAAEAEDQDQVVSVVRSVVSPKAWDDDFDQDPQATWTWIAHPRGHIYIYGHDPDHNPPPPD

Radius of gyration: 19.88 Å; Cα contacts (8 Å, |Δi|>4): 677; chains: 2; bounding box: 63×66×45 Å